Protein 4H6J (pdb70)

CATH classification: 3.30.450.20

Nearest PDB structures (foldseek):
  4h6j-assembly1_A  TM=1.010E+00  e=3.915E-24  Homo sapiens
  3f1p-assembly1_A  TM=9.882E-01  e=3.294E-19  Homo sapiens
  4zp4-assembly2_D  TM=9.600E-01  e=6.121E-19  Mus musculus
  7w80-assembly1_B  TM=9.722E-01  e=1.288E-18  Mus musculus
  6e3s-assembly1_B  TM=9.729E-01  e=4.446E-18  Mus musculus

Foldseek 3Di:
DLFKKKFKAFLQQQTCFIGCSVCVVFNDGRVVRHRHHQLVFWDPVLNVQVVVQSVCCVVVQKGKRPWTWGAGPDDGTFIKIKIKGFDADPPVRHTGIIMIMMGTPD/DDDDFQKWKFKFALQQATQGTDQSCCVAQNDGGVVRHRHGQLVFFDPVCSVVVNVQSVVQVVVQFDKDKDWTFGQGPVRHTFIKIKIKHWDDDPVDDPPIMMMIMITRDDD

Solvent-accessible surface area: 11057 Å² total; per-residue (Å²): 130,72,122,5,3,0,0,0,0,33,73,85,7,92,4,30,10,3,2,138,65,0,46,152,40,5,32,16,90,19,148,68,0,85,47,130,23,7,70,112,18,16,28,86,142,14,31,122,73,0,72,116,21,15,123,31,0,80,119,144,18,58,14,72,14,26,93,2,67,1,71,9,111,204,89,30,98,22,100,0,20,6,30,0,1,1,10,78,53,51,100,71,82,106,47,52,0,0,0,2,0,3,6,12,52,90,170,118,129,102,57,58,14,0,0,0,48,1,44,54,118,0,48,1,59,34,10,1,117,51,0,60,82,7,2,33,20,81,33,129,46,0,78,56,90,29,4,15,90,11,3,36,97,132,12,44,98,91,4,100,48,8,19,111,92,1,38,158,54,167,13,112,57,36,40,17,60,1,45,2,54,4,111,111,110,102,96,24,73,0,53,6,6,8,1,6,7,66,38,85,145,57,128,118,130,42,53,1,0,5,3,2,22,54,43,202,113

B-factor: mean 24.97, std 7.93, range [11.82, 53.66]

Organism: Homo sapiens (NCBI:txid9606)

Secondary structure (DSSP, 8-state):
-TTEEEEEE-TT-BEEEE-THHHHHH---HHHHTTSBGGGTB-TTTHHHHHHHHHHHHHHSEEE---EEEE-SSSSEEEEEEEEEEEE-TTT--EEEEEEEEEE--/---PPPEEEEEE-TT-BEEEE-TTHHHHHS--GGGTTTSBGGGGB-TTTHHHHHHHHHHHHHTTT--EEEEEEEE-TTS-EEEEEEEEEEE--TTS-PPPEEEEEEEE---

Structure (mmCIF, N/CA/C/O backbone):
data_4H6J
#
_entry.id   4H6J
#
_cell.length_a   68.841
_cell.length_b   44.940
_cell.length_c   78.087
_cell.angle_alpha   90.00
_cell.angle_beta   96.54
_cell.angle_gamma   90.00
#
_symmetry.space_group_name_H-M   'C 1 2 1'
#
loop_
_entity.id
_entity.type
_entity.pdbx_description
1 polymer 'HYPOXIA INDUCIBLE FACTOR 1-ALPHA'
2 polymer 'ARYL HYDROCARBON NUCLEAR TRANSLOCATOR'
3 water water
#
loop_
_atom_site.group_PDB
_atom_site.id
_atom_site.type_symbol
_atom_site.label_atom_id
_atom_site.label_alt_id
_atom_site.label_comp_id
_atom_site.label_asym_id
_atom_site.label_entity_id
_atom_site.label_seq_id
_atom_site.pdbx_PDB_ins_code
_atom_site.Cartn_x
_atom_site.Cartn_y
_atom_site.Cartn_z
_atom_site.occupancy
_atom_site.B_iso_or_equiv
_atom_site.auth_seq_id
_atom_site.auth_comp_id
_atom_site.auth_asym_id
_atom_site.auth_atom_id
_atom_site.pdbx_PDB_model_num
ATOM 1 N N . ASP A 1 3 ? 21.966 -3.260 -14.355 1.00 41.27 238 ASP A N 1
ATOM 2 C CA . ASP A 1 3 ? 20.848 -2.578 -13.644 1.00 40.56 238 ASP A CA 1
ATOM 3 C C . ASP A 1 3 ? 20.137 -1.573 -14.546 1.00 38.61 238 ASP A C 1
ATOM 4 O O . ASP A 1 3 ? 19.088 -1.864 -15.124 1.00 38.30 238 ASP A O 1
ATOM 9 N N . SER A 1 4 ? 20.724 -0.389 -14.662 1.00 36.52 239 SER A N 1
ATOM 10 C CA . SER A 1 4 ? 20.137 0.700 -15.426 1.00 35.01 239 SER A CA 1
ATOM 11 C C . SER A 1 4 ? 20.459 0.580 -16.913 1.00 32.89 239 SER A C 1
ATOM 12 O O . SER A 1 4 ? 19.892 1.297 -17.737 1.00 34.45 239 SER A O 1
ATOM 15 N N . LYS A 1 5 ? 21.371 -0.325 -17.252 1.00 29.56 240 LYS A N 1
ATOM 16 C CA . LYS A 1 5 ? 21.812 -0.476 -18.633 1.00 27.11 240 LYS A CA 1
ATOM 17 C C . LYS A 1 5 ? 21.292 -1.757 -19.275 1.00 24.95 240 LYS A C 1
ATOM 18 O O . LYS A 1 5 ? 21.728 -2.127 -20.363 1.00 23.48 240 LYS A O 1
ATOM 24 N N . THR A 1 6 ? 20.363 -2.431 -18.605 1.00 23.15 241 THR A N 1
ATOM 25 C CA . THR A 1 6 ? 19.950 -3.770 -19.019 1.00 22.19 241 THR A CA 1
ATOM 26 C C . THR A 1 6 ? 18.460 -3.851 -19.328 1.00 21.19 241 THR A C 1
ATOM 27 O O . THR A 1 6 ? 17.644 -3.200 -18.680 1.00 21.71 241 THR A O 1
ATOM 31 N N . PHE A 1 7 ? 18.105 -4.648 -20.332 1.00 19.65 242 PHE A N 1
ATOM 32 C CA . PHE A 1 7 ? 16.712 -5.019 -20.523 1.00 19.20 242 PHE A CA 1
ATOM 33 C C . PHE A 1 7 ? 16.614 -6.466 -20.981 1.00 17.65 242 PHE A C 1
ATOM 34 O O . PHE A 1 7 ? 17.459 -6.951 -21.737 1.00 17.31 242 PHE A O 1
ATOM 42 N N . LEU A 1 8 ? 15.584 -7.147 -20.491 1.00 17.34 243 LEU A N 1
ATOM 43 C CA . LEU A 1 8 ? 15.313 -8.529 -20.866 1.00 17.01 243 LEU A CA 1
ATOM 44 C C . LEU A 1 8 ? 14.415 -8.571 -22.092 1.00 17.52 243 LEU A C 1
ATOM 45 O O . LEU A 1 8 ? 13.531 -7.732 -22.262 1.00 18.92 243 LEU A O 1
ATOM 50 N N . SER A 1 9 ? 14.630 -9.557 -22.952 1.00 16.91 244 SER A N 1
ATOM 51 C CA . SER A 1 9 ? 13.675 -9.809 -24.022 1.00 15.66 244 SER A CA 1
ATOM 52 C C . SER A 1 9 ? 13.463 -11.299 -24.198 1.00 16.55 244 SER A C 1
ATOM 53 O O . SER A 1 9 ? 14.272 -12.110 -23.755 1.00 16.66 244 SER A O 1
ATOM 56 N N . GLU A 1 10 ? 12.350 -11.649 -24.825 1.00 15.62 245 GLU A N 1
ATOM 57 C CA . GLU A 1 10 ? 12.092 -13.031 -25.210 1.00 15.49 245 GLU A CA 1
ATOM 58 C C . GLU A 1 10 ? 11.824 -13.039 -26.698 1.00 14.84 245 GLU A C 1
ATOM 59 O O . GLU A 1 10 ? 11.231 -12.103 -27.226 1.00 16.32 245 GLU A O 1
ATOM 65 N N . HIS A 1 11 ? 12.268 -14.095 -27.372 1.00 15.51 246 HIS A N 1
ATOM 66 C CA . HIS A 1 11 ? 12.102 -14.195 -28.816 1.00 15.44 246 HIS A CA 1
ATOM 67 C C . HIS A 1 11 ? 11.603 -15.574 -29.207 1.00 16.91 246 HIS A C 1
ATOM 68 O O . HIS A 1 11 ? 11.911 -16.568 -28.545 1.00 18.06 246 HIS A O 1
ATOM 75 N N . SER A 1 12 ? 10.830 -15.633 -30.283 1.00 17.40 247 SER A N 1
ATOM 76 C CA . SER A 1 12 ? 10.548 -16.914 -30.912 1.00 19.13 247 SER A CA 1
ATOM 77 C C . SER A 1 12 ? 11.823 -17.385 -31.597 1.00 20.21 247 SER A C 1
ATOM 78 O O . SER A 1 12 ? 12.817 -16.661 -31.625 1.00 19.61 247 SER A O 1
ATOM 81 N N . LEU A 1 13 ? 11.816 -18.602 -32.131 1.00 20.35 248 LEU A N 1
ATOM 82 C CA . LEU A 1 13 ? 13.057 -19.213 -32.590 1.00 20.74 248 LEU A CA 1
ATOM 83 C C . LEU A 1 13 ? 13.640 -18.537 -33.830 1.00 20.36 248 LEU A C 1
ATOM 84 O O . LEU A 1 13 ? 14.801 -18.754 -34.171 1.00 21.67 248 LEU A O 1
ATOM 89 N N . ASP A 1 14 ? 12.832 -17.717 -34.495 1.00 20.79 249 ASP A N 1
ATOM 90 C CA . ASP A 1 14 ? 13.297 -16.894 -35.607 1.00 21.98 249 ASP A CA 1
ATOM 91 C C . ASP A 1 14 ? 13.788 -15.525 -35.126 1.00 21.68 249 ASP A C 1
ATOM 92 O O . ASP A 1 14 ? 14.112 -14.652 -35.928 1.00 22.61 249 ASP A O 1
ATOM 97 N N . MET A 1 15 ? 13.827 -15.353 -33.807 1.00 19.32 250 MET A N 1
ATOM 98 C CA . MET A 1 15 ? 14.310 -14.130 -33.161 1.00 19.92 250 MET A CA 1
ATOM 99 C C . MET A 1 15 ? 13.389 -12.911 -33.291 1.00 19.96 250 MET A C 1
ATOM 100 O O . MET A 1 15 ? 13.810 -11.778 -33.047 1.00 19.42 250 MET A O 1
ATOM 105 N N . LYS A 1 16 ? 12.129 -13.139 -33.650 1.00 19.04 251 LYS A N 1
ATOM 106 C CA . LYS A 1 16 ? 11.112 -12.101 -33.508 1.00 19.45 251 LYS A CA 1
ATOM 107 C C . LYS A 1 16 ? 10.799 -11.891 -32.027 1.00 19.44 251 LYS A C 1
ATOM 108 O O . LYS A 1 16 ? 10.744 -12.849 -31.262 1.00 19.70 251 LYS A O 1
ATOM 114 N N . PHE A 1 17 ? 10.597 -10.640 -31.625 1.00 18.58 252 PHE A N 1
ATOM 115 C CA . PHE A 1 17 ? 10.271 -10.335 -30.234 1.00 18.55 252 PHE A CA 1
ATOM 116 C C . PHE A 1 17 ? 8.939 -10.970 -29.857 1.00 18.96 252 PHE A C 1
ATOM 117 O O . PHE A 1 17 ? 7.943 -10.783 -30.556 1.00 20.20 252 PHE A O 1
ATOM 125 N N . SER A 1 18 ? 8.920 -11.706 -28.750 1.00 19.20 253 SER A N 1
ATOM 126 C CA . SER A 1 18 ? 7.665 -12.144 -28.148 1.00 19.83 253 SER A CA 1
ATOM 127 C C . SER A 1 18 ? 7.441 -11.465 -26.796 1.00 19.86 253 SER A C 1
ATOM 128 O O . SER A 1 18 ? 6.334 -11.486 -26.255 1.00 21.29 253 SER A O 1
ATOM 131 N N . TYR A 1 19 ? 8.498 -10.863 -26.258 1.00 18.87 254 TYR A N 1
ATOM 132 C CA . TYR A 1 19 ? 8.402 -10.033 -25.058 1.00 19.29 254 TYR A CA 1
ATOM 133 C C . TYR A 1 19 ? 9.563 -9.052 -25.001 1.00 18.12 254 TYR A C 1
ATOM 134 O O . TYR A 1 19 ? 10.685 -9.389 -25.383 1.00 18.87 254 TYR A O 1
ATOM 143 N N . CYS A 1 20 ? 9.302 -7.839 -24.524 1.00 19.89 255 CYS A N 1
ATOM 144 C CA . CYS A 1 20 ? 10.387 -6.925 -24.209 1.00 21.66 255 CYS A CA 1
ATOM 145 C C . CYS A 1 20 ? 10.157 -6.137 -22.928 1.00 22.43 255 CYS A C 1
ATOM 146 O O . CYS A 1 20 ? 9.083 -5.592 -22.691 1.00 23.70 255 CYS A O 1
ATOM 149 N N . ASP A 1 21 ? 11.209 -6.105 -22.121 1.00 22.63 256 ASP A N 1
ATOM 150 C CA . ASP A 1 21 ? 11.319 -5.348 -20.881 1.00 24.29 256 ASP A CA 1
ATOM 151 C C . ASP A 1 21 ? 11.060 -3.855 -21.113 1.00 24.92 256 ASP A C 1
ATOM 152 O O . ASP A 1 21 ? 11.568 -3.282 -22.071 1.00 23.80 256 ASP A O 1
ATOM 157 N N . GLU A 1 22 ? 10.290 -3.227 -20.227 1.00 25.90 257 GLU A N 1
ATOM 158 C CA . GLU A 1 22 ? 9.984 -1.803 -20.361 1.00 26.47 257 GLU A CA 1
ATOM 159 C C . GLU A 1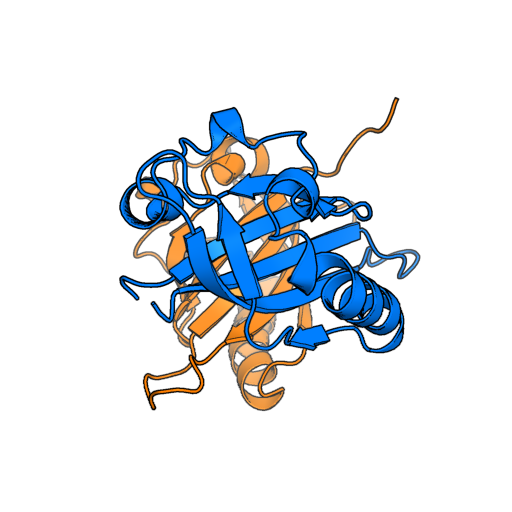 22 ? 11.219 -0.922 -20.187 1.00 24.39 257 GLU A C 1
ATOM 160 O O . GLU A 1 22 ? 11.201 0.253 -20.551 1.00 25.42 257 GLU A O 1
ATOM 166 N N . ARG A 1 23 ? 12.291 -1.487 -19.638 1.00 23.54 258 ARG A N 1
ATOM 167 C CA . ARG A 1 23 ? 13.526 -0.738 -19.464 1.00 24.22 258 ARG A CA 1
ATOM 168 C C . ARG A 1 23 ? 14.136 -0.339 -20.804 1.00 24.35 258 ARG A C 1
ATOM 169 O O . ARG A 1 23 ? 15.024 0.512 -20.856 1.00 24.77 258 ARG A O 1
ATOM 177 N N . ILE A 1 24 ? 13.663 -0.947 -21.888 1.00 25.29 259 ILE A N 1
ATOM 178 C CA . ILE A 1 24 ? 14.216 -0.651 -23.206 1.00 25.53 259 ILE A CA 1
ATOM 179 C C . ILE A 1 24 ? 13.838 0.755 -23.658 1.00 27.19 259 ILE A C 1
ATOM 180 O O . ILE A 1 24 ? 14.576 1.388 -24.412 1.00 27.66 259 ILE A O 1
ATOM 185 N N . THR A 1 25 ? 12.691 1.240 -23.192 1.00 27.73 260 THR A N 1
ATOM 186 C CA . THR A 1 25 ? 12.198 2.553 -23.593 1.00 29.73 260 THR A CA 1
ATOM 187 C C . THR A 1 25 ? 13.168 3.656 -23.185 1.00 31.05 260 THR A C 1
ATOM 188 O O . THR A 1 25 ? 13.428 4.579 -23.956 1.00 30.65 260 THR A O 1
ATOM 192 N N . GLU A 1 26 ? 13.709 3.555 -21.976 1.00 31.27 261 GLU A N 1
ATOM 193 C CA . GLU A 1 26 ? 14.641 4.562 -21.481 1.00 32.56 261 GLU A CA 1
ATOM 194 C C . GLU A 1 26 ? 16.001 4.448 -22.160 1.00 32.21 261 GLU A C 1
ATOM 195 O O . GLU A 1 26 ? 16.761 5.418 -22.214 1.00 31.19 261 GLU A O 1
ATOM 201 N N . LEU A 1 27 ? 16.308 3.264 -22.679 1.00 30.60 262 LEU A N 1
ATOM 202 C CA . LEU A 1 27 ? 17.618 3.017 -23.268 1.00 29.13 262 LEU A CA 1
ATOM 203 C C . LEU A 1 27 ? 17.649 3.232 -24.779 1.00 29.30 262 LEU A C 1
ATOM 204 O O . LEU A 1 27 ? 18.673 3.634 -25.329 1.00 29.17 262 LEU A O 1
ATOM 209 N N . MET A 1 28 ? 16.531 2.964 -25.447 1.00 28.83 263 MET A N 1
ATOM 210 C CA . MET A 1 28 ? 16.498 3.001 -26.906 1.00 29.30 263 MET A CA 1
ATOM 211 C C . MET A 1 28 ? 15.249 3.649 -27.483 1.00 28.19 263 MET A C 1
ATOM 212 O O . MET A 1 28 ? 15.109 3.741 -28.702 1.00 29.03 263 MET A O 1
ATOM 217 N N . GLY A 1 29 ? 14.337 4.076 -26.614 1.00 27.59 264 GLY A N 1
ATOM 218 C CA . GLY A 1 29 ? 13.197 4.852 -27.063 1.00 27.71 264 GLY A CA 1
ATOM 219 C C . GLY A 1 29 ? 11.953 4.061 -27.424 1.00 28.06 264 GLY A C 1
ATOM 220 O O . GLY A 1 29 ? 10.851 4.606 -27.417 1.00 30.20 264 GLY A O 1
ATOM 221 N N . TYR A 1 30 ? 12.113 2.779 -27.738 1.00 27.05 265 TYR A N 1
ATOM 222 C CA . TYR A 1 30 ? 10.976 1.967 -28.162 1.00 27.07 265 TYR A CA 1
ATOM 223 C C . TYR A 1 30 ? 10.057 1.617 -27.006 1.00 27.73 265 TYR A C 1
ATOM 224 O O . TYR A 1 30 ? 10.517 1.367 -25.892 1.00 27.48 265 TYR A O 1
ATOM 233 N N . GLU A 1 31 ? 8.759 1.594 -27.292 1.00 29.43 266 GLU A N 1
ATOM 234 C CA . GLU A 1 31 ? 7.785 0.923 -26.443 1.00 30.67 266 GLU A CA 1
ATOM 235 C C . GLU A 1 31 ? 7.770 -0.557 -26.815 1.00 30.07 266 GLU A C 1
ATOM 236 O O . GLU A 1 31 ? 7.807 -0.912 -27.993 1.00 28.94 266 GLU A O 1
ATOM 242 N N . PRO A 1 32 ? 7.706 -1.442 -25.813 1.00 29.14 267 PRO A N 1
ATOM 243 C CA . PRO A 1 32 ? 7.715 -2.885 -26.077 1.00 29.32 267 PRO A CA 1
ATOM 244 C C . PRO A 1 32 ? 6.675 -3.323 -27.108 1.00 29.38 267 PRO A C 1
ATOM 245 O O . PRO A 1 32 ? 6.936 -4.204 -27.927 1.00 27.61 267 PRO A O 1
ATOM 249 N N . GLU A 1 33 ? 5.502 -2.700 -27.078 1.00 30.99 268 GLU A N 1
ATOM 250 C CA . GLU A 1 33 ? 4.445 -3.048 -28.019 1.00 33.34 268 GLU A CA 1
ATOM 251 C C . GLU A 1 33 ? 4.853 -2.803 -29.471 1.00 33.05 268 GLU A C 1
ATOM 252 O O . GLU A 1 33 ? 4.355 -3.469 -30.377 1.00 33.64 268 GLU A O 1
ATOM 258 N N . GLU A 1 34 ? 5.756 -1.850 -29.685 1.00 33.03 269 GLU A N 1
ATOM 259 C CA . GLU A 1 34 ? 6.249 -1.543 -31.027 1.00 33.17 269 GLU A CA 1
ATOM 260 C C . GLU A 1 34 ? 7.034 -2.714 -31.603 1.00 31.64 269 GLU A C 1
ATOM 261 O O . GLU A 1 34 ? 6.988 -2.974 -32.806 1.00 32.22 269 GLU A O 1
ATOM 267 N N . LEU A 1 35 ? 7.766 -3.407 -30.736 1.00 29.37 270 LEU A N 1
ATOM 268 C CA . LEU A 1 35 ? 8.727 -4.415 -31.170 1.00 27.35 270 LEU A CA 1
ATOM 269 C C . LEU A 1 35 ? 8.097 -5.799 -31.309 1.00 25.53 270 LEU A C 1
ATOM 270 O O . LEU A 1 35 ? 8.596 -6.644 -32.054 1.00 24.03 270 LEU A O 1
ATOM 275 N N . LEU A 1 36 ? 7.001 -6.032 -30.594 1.00 26.12 271 LEU A N 1
ATOM 276 C CA . LEU A 1 36 ? 6.354 -7.338 -30.620 1.00 26.37 271 LEU A CA 1
ATOM 277 C C . LEU A 1 36 ? 6.082 -7.812 -32.042 1.00 26.87 271 LEU A C 1
ATOM 278 O O . LEU A 1 36 ? 5.501 -7.087 -32.855 1.00 28.26 271 LEU A O 1
ATOM 283 N N . GLY A 1 37 ? 6.511 -9.036 -32.334 1.00 25.48 272 GLY A N 1
ATOM 284 C CA . GLY A 1 37 ? 6.244 -9.628 -33.632 1.00 25.10 272 GLY A CA 1
ATOM 285 C C . GLY A 1 37 ? 7.264 -9.284 -34.700 1.00 25.09 272 GLY A C 1
ATOM 286 O O . GLY A 1 37 ? 7.210 -9.821 -35.804 1.00 27.07 272 GLY A O 1
ATOM 287 N N . ARG A 1 38 ? 8.200 -8.398 -34.380 1.00 23.95 273 ARG A N 1
ATOM 288 C CA . ARG A 1 38 ? 9.200 -7.978 -35.350 1.00 23.22 273 ARG A CA 1
ATOM 289 C C . ARG A 1 38 ? 10.544 -8.655 -35.120 1.00 21.91 273 ARG A C 1
ATOM 290 O O . ARG A 1 38 ? 10.941 -8.896 -33.982 1.00 22.01 273 ARG A O 1
ATOM 298 N N . SER A 1 39 ? 11.244 -8.959 -36.205 1.00 21.64 274 SER A N 1
ATOM 299 C CA . SER A 1 39 ? 12.551 -9.588 -36.094 1.00 20.47 274 SER A CA 1
ATOM 300 C C . SER A 1 39 ? 13.556 -8.575 -35.566 1.00 20.77 274 SER A C 1
ATOM 301 O O . SER A 1 39 ? 13.600 -7.437 -36.028 1.00 20.31 274 SER A O 1
ATOM 304 N N . ILE A 1 40 ? 14.363 -8.984 -34.596 1.00 20.60 275 ILE A N 1
ATOM 305 C CA . ILE A 1 40 ? 15.373 -8.087 -34.061 1.00 20.51 275 ILE A CA 1
ATOM 306 C C . ILE A 1 40 ? 16.407 -7.758 -35.139 1.00 20.05 275 ILE A C 1
ATOM 307 O O . ILE A 1 40 ? 17.106 -6.754 -35.046 1.00 19.27 275 ILE A O 1
ATOM 312 N N . TYR A 1 41 ? 16.486 -8.591 -36.175 1.00 18.09 276 TYR A N 1
ATOM 313 C CA . TYR A 1 41 ? 17.429 -8.345 -37.260 1.00 17.87 276 TYR A CA 1
ATOM 314 C C . TYR A 1 41 ? 17.116 -7.056 -38.010 1.00 19.03 276 TYR A C 1
ATOM 315 O O . TYR A 1 41 ? 17.975 -6.513 -38.704 1.00 20.78 276 TYR A O 1
ATOM 324 N N . GLU A 1 42 ? 15.891 -6.565 -37.862 1.00 19.97 277 GLU A N 1
ATOM 325 C CA . GLU A 1 42 ? 15.501 -5.303 -38.483 1.00 21.72 277 GLU A CA 1
ATOM 326 C C . GLU A 1 42 ? 16.180 -4.124 -37.797 1.00 22.05 277 GLU A C 1
ATOM 327 O O . GLU A 1 42 ? 16.169 -3.007 -38.315 1.00 24.59 277 GLU A O 1
ATOM 333 N N . TYR A 1 43 ? 16.770 -4.375 -36.632 1.00 20.92 278 TYR A N 1
ATOM 334 C CA . TYR A 1 43 ? 17.345 -3.303 -35.823 1.00 21.42 278 TYR A CA 1
ATOM 335 C C . TYR A 1 43 ? 18.872 -3.347 -35.732 1.00 20.64 278 TYR A C 1
ATOM 336 O O . TYR A 1 43 ? 19.509 -2.341 -35.396 1.00 21.00 278 TYR A O 1
ATOM 345 N N . TYR A 1 44 ? 19.463 -4.501 -36.030 1.00 18.83 279 TYR A N 1
ATOM 346 C CA . TYR A 1 44 ? 20.918 -4.634 -36.042 1.00 18.96 279 TYR A CA 1
ATOM 347 C C . TYR A 1 44 ? 21.544 -3.764 -37.124 1.00 19.23 279 TYR A C 1
ATOM 348 O O . TYR A 1 44 ? 20.998 -3.640 -38.220 1.00 22.26 279 TYR A O 1
ATOM 357 N N . HIS A 1 45 ? 22.701 -3.185 -36.822 1.00 19.68 280 HIS A N 1
ATOM 358 C CA . HIS A 1 45 ? 23.479 -2.472 -37.830 1.00 21.79 280 HIS A CA 1
ATOM 359 C C . HIS A 1 45 ? 23.908 -3.463 -38.912 1.00 23.47 280 HIS A C 1
ATOM 360 O O . HIS A 1 45 ? 24.260 -4.603 -38.614 1.00 23.99 280 HIS A O 1
ATOM 367 N N . ALA A 1 46 ? 23.876 -3.025 -40.165 1.00 25.60 281 ALA A N 1
ATOM 368 C CA . ALA A 1 46 ? 24.182 -3.898 -41.294 1.00 27.43 281 ALA A CA 1
ATOM 369 C C . ALA A 1 46 ? 25.535 -4.593 -41.162 1.00 27.42 281 ALA A C 1
ATOM 370 O O . ALA A 1 46 ? 25.708 -5.721 -41.625 1.00 28.84 281 ALA A O 1
ATOM 372 N N . LEU A 1 47 ? 26.495 -3.921 -40.538 1.00 27.13 282 LEU A N 1
ATOM 373 C CA . LEU A 1 47 ? 27.843 -4.463 -40.413 1.00 27.55 282 LEU A CA 1
ATOM 374 C C . LEU A 1 47 ? 27.952 -5.514 -39.315 1.00 25.71 282 LEU A C 1
ATOM 375 O O . LEU A 1 47 ? 28.967 -6.199 -39.198 1.00 26.98 282 LEU A O 1
ATOM 380 N N . ASP A 1 48 ? 26.907 -5.640 -38.505 1.00 24.06 283 ASP A N 1
ATOM 381 C CA . ASP A 1 48 ? 26.917 -6.614 -37.420 1.00 22.50 283 ASP A CA 1
ATOM 382 C C . ASP A 1 48 ? 26.077 -7.848 -37.715 1.00 21.94 283 ASP A C 1
ATOM 383 O O . ASP A 1 48 ? 26.176 -8.853 -37.010 1.00 21.25 283 ASP A O 1
ATOM 388 N N . SER A 1 49 ? 25.258 -7.768 -38.756 1.00 22.16 284 SER A N 1
ATOM 389 C CA . SER A 1 49 ? 24.282 -8.814 -39.049 1.00 22.71 284 SER A CA 1
ATOM 390 C C . SER A 1 49 ? 24.927 -10.186 -39.220 1.00 22.45 284 SER A C 1
ATOM 391 O O . SER A 1 49 ? 24.409 -11.193 -38.730 1.00 21.22 284 SER A O 1
ATOM 394 N N . ASP A 1 50 ? 26.056 -10.232 -39.916 1.00 24.25 285 ASP A N 1
ATOM 395 C CA . ASP A 1 50 ? 26.658 -11.513 -40.251 1.00 24.35 285 ASP A CA 1
ATOM 396 C C . ASP A 1 50 ? 27.192 -12.256 -39.035 1.00 22.58 285 ASP A C 1
ATOM 397 O O . ASP A 1 50 ? 26.951 -13.452 -38.886 1.00 23.72 285 ASP A O 1
ATOM 402 N N . HIS A 1 51 ? 27.911 -11.566 -38.156 1.00 21.31 286 HIS A N 1
ATOM 403 C CA . HIS A 1 51 ? 28.462 -12.272 -37.010 1.00 21.26 286 HIS A CA 1
ATOM 404 C C . HIS A 1 51 ? 27.376 -12.614 -35.992 1.00 19.80 286 HIS A C 1
ATOM 405 O O . HIS A 1 51 ? 27.491 -13.604 -35.273 1.00 20.15 286 HIS A O 1
ATOM 412 N N . LEU A 1 52 ? 26.303 -11.829 -35.962 1.00 19.20 287 LEU A N 1
ATOM 413 C CA . LEU A 1 52 ? 25.174 -12.159 -35.095 1.00 17.82 287 LEU A CA 1
ATOM 414 C C . LEU A 1 52 ? 24.433 -13.378 -35.634 1.00 17.14 287 LEU A C 1
ATOM 415 O O . LEU A 1 52 ? 23.964 -14.219 -34.872 1.00 17.25 287 LEU A O 1
ATOM 420 N N . THR A 1 53 ? 24.340 -13.485 -36.954 1.00 16.81 288 THR A N 1
ATOM 421 C CA . THR A 1 53 ? 23.725 -14.663 -37.549 1.00 17.84 288 THR A CA 1
ATOM 422 C C . THR A 1 53 ? 24.529 -15.906 -37.198 1.00 17.98 288 THR A C 1
ATOM 423 O O . THR A 1 53 ? 23.966 -16.956 -36.884 1.00 19.30 288 THR A O 1
ATOM 427 N N . LYS A 1 54 ? 25.849 -15.783 -37.235 1.00 19.41 289 LYS A N 1
ATOM 428 C CA . LYS A 1 54 ? 26.705 -16.905 -36.886 1.00 21.50 289 LYS A CA 1
ATOM 429 C C . LYS A 1 54 ? 26.521 -17.275 -35.41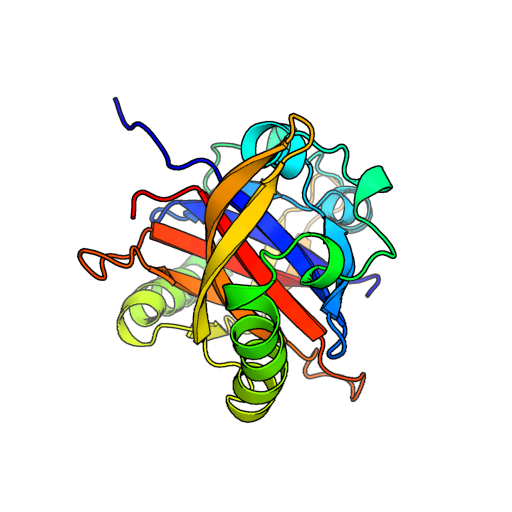6 1.00 20.72 289 LYS A C 1
ATOM 430 O O . LYS A 1 54 ? 26.442 -18.453 -35.068 1.00 20.46 289 LYS A O 1
ATOM 436 N N . THR A 1 55 ? 26.443 -16.269 -34.555 1.00 18.80 290 THR A N 1
ATOM 437 C CA . THR A 1 55 ? 26.261 -16.516 -33.129 1.00 19.15 290 THR A CA 1
ATOM 438 C C . THR A 1 55 ? 24.956 -17.253 -32.854 1.00 19.62 290 THR A C 1
ATOM 439 O O . THR A 1 55 ? 24.923 -18.191 -32.056 1.00 20.31 290 THR A O 1
ATOM 443 N N . HIS A 1 56 ? 23.883 -16.836 -33.516 1.00 18.15 291 HIS A N 1
ATOM 444 C CA . HIS A 1 56 ? 22.586 -17.461 -33.299 1.00 17.71 291 HIS A CA 1
ATOM 445 C C . HIS A 1 56 ? 22.538 -18.858 -33.894 1.00 19.93 291 HIS A C 1
ATOM 446 O O . HIS A 1 56 ? 21.776 -19.709 -33.435 1.00 20.40 291 HIS A O 1
ATOM 453 N N . HIS A 1 57 ? 23.357 -19.099 -34.909 1.00 19.08 292 HIS A N 1
ATOM 454 C CA . HIS A 1 57 ? 23.460 -20.442 -35.458 1.00 21.61 292 HIS A CA 1
ATOM 455 C C . HIS A 1 57 ? 24.034 -21.375 -34.394 1.00 23.45 292 HIS A C 1
ATOM 456 O O . HIS A 1 57 ? 23.494 -22.455 -34.139 1.00 26.85 292 HIS A O 1
ATOM 463 N N . ASP A 1 58 ? 25.116 -20.940 -33.760 1.00 26.11 293 ASP A N 1
ATOM 464 C CA . ASP A 1 58 ? 25.786 -21.737 -32.736 1.00 28.44 293 ASP A CA 1
ATOM 465 C C . ASP A 1 58 ? 24.929 -21.862 -31.476 1.00 28.04 293 ASP A C 1
ATOM 466 O O . ASP A 1 58 ? 25.078 -22.808 -30.703 1.00 28.18 293 ASP A O 1
ATOM 471 N N . MET A 1 59 ? 24.035 -20.898 -31.282 1.00 28.21 294 MET A N 1
ATOM 472 C CA . MET A 1 59 ? 23.169 -20.843 -30.104 1.00 26.86 294 MET A CA 1
ATOM 473 C C . MET A 1 59 ? 22.405 -22.145 -29.860 1.00 27.78 294 MET A C 1
ATOM 474 O O . MET A 1 59 ? 22.288 -22.608 -28.724 1.00 25.03 294 MET A O 1
ATOM 479 N N . PHE A 1 60 ? 21.886 -22.740 -30.927 1.00 29.11 295 PHE A N 1
ATOM 480 C CA . PHE A 1 60 ? 21.089 -23.949 -30.792 1.00 31.00 295 PHE A CA 1
ATOM 481 C C . PHE A 1 60 ? 21.963 -25.170 -30.533 1.00 32.46 295 PHE A C 1
ATOM 482 O O . PHE A 1 60 ? 21.509 -26.161 -29.967 1.00 33.34 295 PHE A O 1
ATOM 490 N N . THR A 1 61 ? 23.223 -25.087 -30.941 1.00 33.77 296 THR A N 1
ATOM 491 C CA . THR A 1 61 ? 24.170 -26.166 -30.704 1.00 35.02 296 THR A CA 1
ATOM 492 C C . THR A 1 6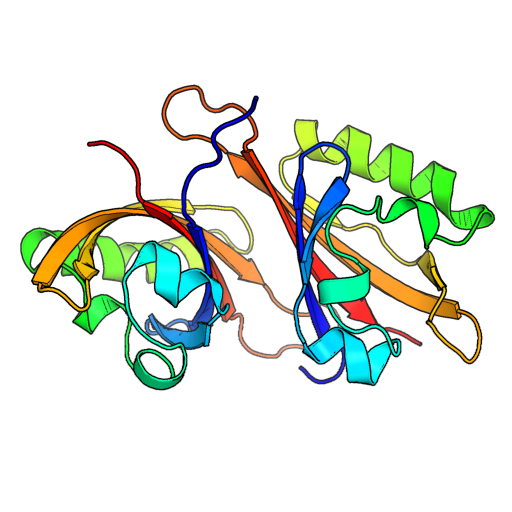1 ? 24.759 -26.077 -29.298 1.00 34.33 296 THR A C 1
ATOM 493 O O . THR A 1 61 ? 25.065 -27.098 -28.681 1.00 35.59 296 THR A O 1
ATOM 497 N N . LYS A 1 62 ? 24.912 -24.856 -28.794 1.00 31.91 297 LYS A N 1
ATOM 498 C CA . LYS A 1 62 ? 25.581 -24.634 -27.516 1.00 29.60 297 LYS A CA 1
ATOM 499 C C . LYS A 1 62 ? 24.606 -24.445 -26.356 1.00 28.65 297 LYS A C 1
ATOM 500 O O . LYS A 1 62 ? 24.956 -24.677 -25.198 1.00 30.18 297 LYS A O 1
ATOM 506 N N . GLY A 1 63 ? 23.389 -24.015 -26.669 1.00 26.70 298 GLY A N 1
ATOM 507 C CA . GLY A 1 63 ? 22.392 -23.804 -25.635 1.00 24.22 298 GLY A CA 1
ATOM 508 C C . GLY A 1 63 ? 22.394 -22.391 -25.080 1.00 23.15 298 GLY A C 1
ATOM 509 O O . GLY A 1 63 ? 21.345 -21.847 -24.732 1.00 21.36 298 GLY A O 1
ATOM 510 N N . GLN A 1 64 ? 23.577 -21.794 -24.995 1.00 22.15 299 GLN A N 1
ATOM 511 C CA . GLN A 1 64 ? 23.715 -20.437 -24.479 1.00 22.25 299 GLN A CA 1
ATOM 512 C C . GLN A 1 64 ? 24.930 -19.783 -25.116 1.00 22.20 299 GLN A C 1
ATOM 513 O O . GLN A 1 64 ? 25.995 -20.394 -25.213 1.00 24.81 299 GLN A O 1
ATOM 519 N N . VAL A 1 65 ? 24.769 -18.540 -25.550 1.00 20.97 300 VAL A N 1
ATOM 520 C CA . VAL A 1 65 ? 25.850 -17.838 -26.226 1.00 20.58 300 VAL A CA 1
ATOM 521 C C . VAL A 1 65 ? 25.879 -16.370 -25.834 1.00 20.57 300 VAL A C 1
ATOM 522 O O . VAL A 1 65 ? 24.868 -15.807 -25.421 1.00 18.52 300 VAL A O 1
ATOM 526 N N . THR A 1 66 ? 27.047 -15.748 -25.957 1.00 19.63 301 THR A N 1
ATOM 527 C CA . THR A 1 66 ? 27.133 -14.298 -25.823 1.00 20.28 301 THR A CA 1
ATOM 528 C C . THR A 1 66 ? 27.556 -13.707 -27.163 1.00 20.47 301 THR A C 1
ATOM 529 O O . THR A 1 66 ? 28.431 -14.250 -27.835 1.00 21.56 301 THR A O 1
ATOM 533 N N . THR A 1 67 ? 26.924 -12.602 -27.550 1.00 19.00 302 THR A N 1
ATOM 534 C CA . THR A 1 67 ? 27.132 -12.022 -28.875 1.00 19.90 302 THR A CA 1
ATOM 535 C C . THR A 1 67 ? 28.433 -11.240 -29.002 1.00 24.11 302 THR A C 1
ATOM 536 O O . THR A 1 67 ? 28.998 -11.131 -30.090 1.00 24.80 302 THR A O 1
ATOM 540 N N . GLY A 1 68 ? 28.902 -10.672 -27.900 1.00 24.63 303 GLY A N 1
ATOM 541 C CA . GLY A 1 68 ? 29.889 -9.617 -28.032 1.00 28.30 303 GLY A CA 1
ATOM 542 C C . GLY A 1 68 ? 29.202 -8.382 -28.585 1.00 28.84 303 GLY A C 1
ATOM 543 O O . GLY A 1 68 ? 27.974 -8.337 -28.677 1.00 29.67 303 GLY A O 1
ATOM 544 N N . GLN A 1 69 ? 29.976 -7.375 -28.971 1.00 27.50 304 GLN A N 1
ATOM 545 C CA . GLN A 1 69 ? 29.394 -6.061 -29.195 1.00 25.86 304 GLN A CA 1
ATOM 546 C C . GLN A 1 69 ? 28.816 -5.863 -30.588 1.00 23.44 304 GLN A C 1
ATOM 547 O O . GLN A 1 69 ? 29.420 -6.241 -31.588 1.00 25.22 304 GLN A O 1
ATOM 553 N N . TYR A 1 70 ? 27.629 -5.273 -30.634 1.00 20.93 305 TYR A N 1
ATOM 554 C CA . TYR A 1 70 ? 27.001 -4.912 -31.895 1.00 18.83 305 TYR A CA 1
ATOM 555 C C . TYR A 1 70 ? 26.257 -3.597 -31.742 1.00 18.38 305 TYR A C 1
ATOM 556 O O . TYR A 1 70 ? 25.936 -3.176 -30.628 1.00 19.59 305 TYR A O 1
ATOM 565 N N . ARG A 1 71 ? 25.989 -2.930 -32.857 1.00 19.19 306 ARG A N 1
ATOM 566 C CA . ARG A 1 71 ? 25.182 -1.726 -32.802 1.00 19.68 306 ARG A CA 1
ATOM 567 C C . ARG A 1 71 ? 23.721 -2.026 -33.104 1.00 19.81 306 ARG A C 1
ATOM 568 O O . ARG A 1 71 ? 23.403 -2.822 -33.986 1.00 20.44 306 ARG A O 1
ATOM 576 N N . MET A 1 72 ? 22.836 -1.400 -32.342 1.00 18.85 307 MET A N 1
ATOM 577 C CA . MET A 1 72 ? 21.408 -1.568 -32.534 1.00 20.49 307 MET A CA 1
ATOM 578 C C . MET A 1 72 ? 20.790 -0.195 -32.744 1.00 21.19 307 MET A C 1
ATOM 579 O O . MET A 1 72 ? 21.121 0.751 -32.031 1.00 21.08 307 MET A O 1
ATOM 584 N N . LEU A 1 73 ? 19.896 -0.089 -33.721 1.00 21.48 308 LEU A N 1
ATOM 585 C CA . LEU A 1 73 ? 19.258 1.182 -34.041 1.00 23.37 308 LEU A CA 1
ATOM 586 C C . LEU A 1 73 ? 18.219 1.557 -32.991 1.00 23.98 308 LEU A C 1
ATOM 587 O O . LEU A 1 73 ? 17.268 0.815 -32.754 1.00 23.81 308 LEU A O 1
ATOM 592 N N . ALA A 1 74 ? 18.405 2.716 -32.367 1.00 24.04 309 ALA A N 1
ATOM 593 C CA . ALA A 1 74 ? 17.435 3.235 -31.412 1.00 25.00 309 ALA A CA 1
ATOM 594 C C . ALA A 1 74 ? 16.329 3.974 -32.155 1.00 26.34 309 ALA A C 1
ATOM 595 O O . ALA A 1 74 ? 16.467 4.281 -33.340 1.00 26.29 309 ALA A O 1
ATOM 597 N N . LYS A 1 75 ? 15.232 4.259 -31.461 1.00 26.87 310 LYS A N 1
ATOM 598 C CA . LYS A 1 75 ? 14.108 4.938 -32.092 1.00 29.43 310 LYS A CA 1
ATOM 599 C C . LYS A 1 75 ? 14.531 6.314 -32.587 1.00 30.05 310 LYS A C 1
ATOM 600 O O . LYS A 1 75 ? 14.119 6.751 -33.660 1.00 31.23 310 LYS A O 1
ATOM 606 N N . ARG A 1 76 ? 15.354 6.989 -31.792 1.00 30.60 311 ARG A N 1
ATOM 607 C CA . ARG A 1 76 ? 15.931 8.270 -32.173 1.00 31.02 311 ARG A CA 1
ATOM 608 C C . ARG A 1 76 ? 17.384 8.319 -31.722 1.00 30.97 311 ARG A C 1
ATOM 609 O O . ARG A 1 76 ? 17.778 7.612 -30.792 1.00 31.51 311 ARG A O 1
ATOM 617 N N . GLY A 1 77 ? 18.181 9.148 -32.388 1.00 31.14 312 GLY A N 1
ATOM 618 C CA . GLY A 1 77 ? 19.529 9.412 -31.922 1.00 30.24 312 GLY A CA 1
ATOM 619 C C . GLY A 1 77 ? 20.606 8.509 -32.490 1.00 29.77 312 GLY A C 1
ATOM 620 O O . GLY A 1 77 ? 21.786 8.683 -32.179 1.00 31.28 312 GLY A O 1
ATOM 621 N N . GLY A 1 78 ? 20.216 7.544 -33.319 1.00 27.38 313 GLY A N 1
ATOM 622 C CA . GLY A 1 78 ? 21.199 6.685 -33.953 1.00 25.59 313 GLY A CA 1
ATOM 623 C C . GLY A 1 78 ? 21.333 5.327 -33.289 1.00 24.51 313 GLY A C 1
ATOM 624 O O . GLY A 1 78 ? 20.359 4.788 -32.768 1.00 25.50 313 GLY A O 1
ATOM 625 N N . TYR A 1 79 ? 22.542 4.779 -33.305 1.00 24.21 314 TYR A N 1
ATOM 626 C CA . TYR A 1 79 ? 22.786 3.439 -32.776 1.00 23.93 314 TYR A CA 1
ATOM 627 C C . TYR A 1 79 ? 23.295 3.436 -31.344 1.00 24.72 314 TYR A C 1
ATOM 628 O O . TYR A 1 79 ? 23.924 4.390 -30.886 1.00 24.69 314 TYR A O 1
ATOM 637 N N . VAL A 1 80 ? 23.009 2.342 -30.646 1.00 23.72 315 VAL A N 1
ATOM 638 C CA . VAL A 1 80 ? 23.589 2.075 -29.338 1.00 23.40 315 VAL A CA 1
ATOM 639 C C . VAL A 1 80 ? 24.405 0.795 -29.425 1.00 23.05 315 VAL A C 1
ATOM 640 O O . VAL A 1 80 ? 24.068 -0.111 -30.185 1.00 23.28 315 VAL A O 1
ATOM 644 N N . TRP A 1 81 ? 25.484 0.721 -28.655 1.00 21.50 316 TRP A N 1
ATOM 645 C CA . TRP A 1 81 ? 26.273 -0.499 -28.583 1.00 21.22 316 TRP A CA 1
ATOM 646 C C . TRP A 1 81 ? 25.709 -1.441 -27.528 1.00 21.72 316 TRP A C 1
ATOM 647 O O . TRP A 1 81 ? 25.464 -1.043 -26.393 1.00 21.18 316 TRP A O 1
ATOM 658 N N . VAL A 1 82 ? 25.512 -2.695 -27.923 1.00 19.90 317 VAL A N 1
ATOM 659 C CA . VAL A 1 82 ? 24.862 -3.688 -27.077 1.00 19.58 317 VAL A CA 1
ATOM 660 C C . VAL A 1 82 ? 25.691 -4.969 -27.026 1.00 17.95 317 VAL A C 1
ATOM 661 O O . VAL A 1 82 ? 26.418 -5.297 -27.961 1.00 19.30 317 VAL A O 1
ATOM 665 N N . GLU A 1 83 ? 25.587 -5.687 -25.913 1.00 17.67 318 GLU A N 1
ATOM 666 C CA . GLU A 1 83 ? 26.037 -7.068 -25.863 1.00 18.44 318 GLU A CA 1
ATOM 667 C C . GLU A 1 83 ? 24.898 -7.875 -25.256 1.00 16.52 318 GLU A C 1
ATOM 668 O O . GLU A 1 83 ? 24.239 -7.421 -24.329 1.00 16.23 318 GLU A O 1
ATOM 674 N N . THR A 1 84 ? 24.661 -9.062 -25.800 1.00 16.45 319 THR A N 1
ATOM 675 C CA . THR A 1 84 ? 23.529 -9.870 -25.375 1.00 17.20 319 THR A CA 1
ATOM 676 C C . THR A 1 84 ? 23.978 -11.271 -25.017 1.00 16.18 319 THR A C 1
ATOM 677 O O . THR A 1 84 ? 24.789 -11.867 -25.719 1.00 17.55 319 THR A O 1
ATOM 681 N N . GLN A 1 85 ? 23.45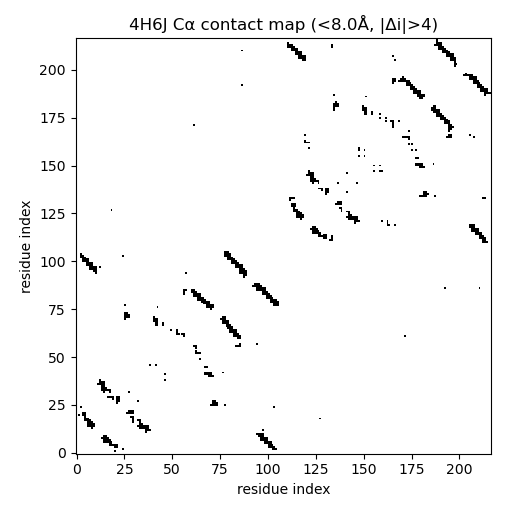1 -11.789 -23.912 1.00 15.75 320 GLN A N 1
ATOM 682 C CA . GLN A 1 85 ? 23.581 -13.208 -23.622 1.00 16.82 320 GLN A CA 1
ATOM 683 C C . GLN A 1 85 ? 22.247 -13.860 -23.940 1.00 15.22 320 GLN A C 1
ATOM 684 O O . GLN A 1 85 ? 21.220 -13.465 -23.403 1.00 16.87 320 GLN A O 1
ATOM 690 N N . ALA A 1 86 ? 22.275 -14.853 -24.824 1.00 16.41 321 ALA A N 1
ATOM 691 C CA . ALA A 1 86 ? 21.057 -15.507 -25.283 1.00 16.97 321 ALA A CA 1
ATOM 692 C C . ALA A 1 86 ? 21.019 -16.937 -24.770 1.00 16.82 321 ALA A C 1
ATOM 693 O O . ALA A 1 86 ? 22.008 -17.663 -24.843 1.00 18.03 321 ALA A O 1
ATOM 695 N N . THR A 1 87 ? 19.865 -17.336 -24.250 1.00 15.98 322 THR A N 1
ATOM 696 C CA . THR A 1 87 ? 19.702 -18.668 -23.690 1.00 16.70 322 THR A CA 1
ATOM 697 C C . THR A 1 87 ? 18.487 -19.345 -24.299 1.00 16.57 322 THR A C 1
ATOM 698 O O . THR A 1 87 ? 17.401 -18.767 -24.342 1.00 16.46 322 THR A O 1
ATOM 702 N N . VAL A 1 88 ? 18.672 -20.573 -24.769 1.00 16.26 323 VAL A N 1
ATOM 703 C CA . VAL A 1 88 ? 17.569 -21.312 -25.371 1.00 17.18 323 VAL A CA 1
ATOM 704 C C . VAL A 1 88 ? 16.764 -21.979 -24.267 1.00 15.89 323 VAL A C 1
ATOM 705 O O . VAL A 1 88 ? 17.326 -22.609 -23.378 1.00 18.05 323 VAL A O 1
ATOM 709 N N . ILE A 1 89 ? 15.446 -21.830 -24.319 1.00 15.51 324 ILE A N 1
ATOM 710 C CA . ILE A 1 89 ? 14.588 -22.492 -23.349 1.00 18.94 324 ILE A CA 1
ATOM 711 C C . ILE A 1 89 ? 13.906 -23.645 -24.077 1.00 18.57 324 ILE A C 1
ATOM 712 O O . ILE A 1 89 ? 13.362 -23.460 -25.163 1.00 20.55 324 ILE A O 1
ATOM 717 N N . TYR A 1 90 ? 13.940 -24.830 -23.476 1.00 22.67 325 TYR A N 1
ATOM 718 C CA . TYR A 1 90 ? 13.486 -26.041 -24.152 1.00 24.74 325 TYR A CA 1
ATOM 719 C C . TYR A 1 90 ? 12.169 -26.571 -23.606 1.00 28.49 325 TYR A C 1
ATOM 720 O O . TYR A 1 90 ? 11.877 -26.431 -22.419 1.00 29.43 325 TYR A O 1
ATOM 729 N N . ASN A 1 91 ? 11.379 -27.181 -24.484 1.00 30.51 326 ASN A N 1
ATOM 730 C CA . ASN A 1 91 ? 10.199 -27.929 -24.068 1.00 34.15 326 ASN A CA 1
ATOM 731 C C . ASN A 1 91 ? 10.676 -29.199 -23.370 1.00 36.35 326 ASN A C 1
ATOM 732 O O . ASN A 1 91 ? 11.587 -29.870 -23.851 1.00 36.10 326 ASN A O 1
ATOM 737 N N . THR A 1 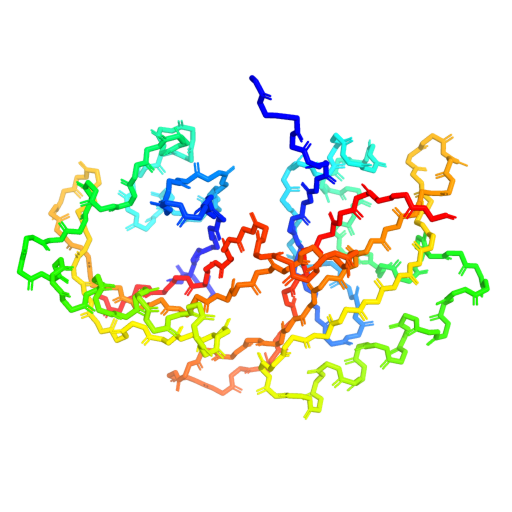92 ? 10.064 -29.523 -22.236 1.00 38.98 327 THR A N 1
ATOM 738 C CA . THR A 1 92 ? 10.501 -30.657 -21.427 1.00 40.82 327 THR A CA 1
ATOM 739 C C . THR A 1 92 ? 10.249 -31.992 -22.120 1.00 41.62 327 THR A C 1
ATOM 740 O O . THR A 1 92 ? 11.114 -32.869 -22.128 1.00 42.02 327 THR A O 1
ATOM 742 N N . LYS A 1 93 ? 9.063 -32.140 -22.699 1.00 42.47 328 LYS A N 1
ATOM 743 C CA . LYS A 1 93 ? 8.633 -33.422 -23.242 1.00 42.85 328 LYS A CA 1
ATOM 744 C C . LYS A 1 93 ? 9.538 -33.900 -24.371 1.00 43.27 328 LYS A C 1
ATOM 745 O O . LYS A 1 93 ? 10.057 -35.016 -24.334 1.00 43.16 328 LYS A O 1
ATOM 747 N N . ASN A 1 94 ? 9.725 -33.047 -25.372 1.00 43.00 329 ASN A N 1
ATOM 748 C CA . ASN A 1 94 ? 10.458 -33.424 -26.574 1.00 42.68 329 ASN A CA 1
ATOM 749 C C . ASN A 1 94 ? 11.858 -32.817 -26.611 1.00 41.58 329 ASN A C 1
ATOM 750 O O . ASN A 1 94 ? 12.610 -33.036 -27.560 1.00 41.86 329 ASN A O 1
ATOM 755 N N . SER A 1 95 ? 12.195 -32.050 -25.579 1.00 40.11 330 SER A N 1
ATOM 756 C CA . SER A 1 95 ? 13.479 -31.360 -25.506 1.00 39.10 330 SER A CA 1
ATOM 757 C C . SER A 1 95 ? 13.762 -30.538 -26.761 1.00 37.22 330 SER A C 1
ATOM 758 O O . SER A 1 95 ? 14.917 -30.303 -27.112 1.00 38.02 330 SER A O 1
ATOM 761 N N . GLN A 1 96 ? 12.700 -30.101 -27.432 1.00 34.97 331 GLN A N 1
ATOM 762 C CA . GLN A 1 96 ? 12.835 -29.187 -28.560 1.00 32.42 331 GLN A CA 1
ATOM 763 C C . GLN A 1 96 ? 12.900 -27.746 -28.067 1.00 30.80 331 GLN A C 1
ATOM 764 O O . GLN A 1 96 ? 12.279 -27.393 -27.068 1.00 28.53 331 GLN A O 1
ATOM 770 N N . PRO A 1 97 ? 13.651 -26.891 -28.773 1.00 28.02 332 PRO A N 1
ATOM 771 C CA . PRO A 1 97 ? 13.710 -25.475 -28.394 1.00 27.10 332 PRO A CA 1
ATOM 772 C C . PRO A 1 97 ? 12.324 -24.836 -28.410 1.00 26.79 332 PRO A C 1
ATOM 773 O O . PRO A 1 97 ? 11.539 -25.062 -29.333 1.00 26.39 332 PRO A O 1
ATOM 777 N N . GLN A 1 98 ? 12.034 -24.033 -27.392 1.00 24.55 333 GLN A N 1
ATOM 778 C CA . GLN A 1 98 ? 10.737 -23.378 -27.278 1.00 24.26 333 GLN A CA 1
ATOM 779 C C . GLN A 1 98 ? 10.821 -21.882 -27.581 1.00 22.69 333 GLN A C 1
ATOM 780 O O . GLN A 1 98 ? 10.061 -21.358 -28.392 1.00 24.11 333 GLN A O 1
ATOM 786 N N . CYS A 1 99 ? 11.747 -21.198 -26.921 1.00 19.41 334 CYS A N 1
ATOM 787 C CA . CYS A 1 99 ? 11.939 -19.772 -27.144 1.00 18.33 334 CYS A CA 1
ATOM 788 C C . CYS A 1 99 ? 13.344 -19.377 -26.725 1.00 17.75 334 CYS A C 1
ATOM 789 O O . CYS A 1 99 ? 14.095 -20.200 -26.213 1.00 17.14 334 CYS A O 1
ATOM 792 N N . ILE A 1 100 ? 13.689 -18.115 -26.956 1.00 16.33 335 ILE A N 1
ATOM 793 C CA . ILE A 1 100 ? 15.003 -17.594 -26.599 1.00 15.33 335 ILE A CA 1
ATOM 794 C C . ILE A 1 100 ? 14.838 -16.470 -25.582 1.00 14.81 335 ILE A C 1
ATOM 795 O O . ILE A 1 100 ? 14.054 -15.545 -25.795 1.00 16.28 335 ILE A O 1
ATOM 800 N N . VAL A 1 101 ? 15.563 -16.560 -24.475 1.00 14.34 336 VAL A N 1
ATOM 801 C CA . VAL A 1 101 ? 15.566 -15.483 -23.487 1.00 15.97 336 VAL A CA 1
ATOM 802 C C . VAL A 1 101 ? 16.888 -14.731 -23.541 1.00 15.99 336 VAL A C 1
ATOM 803 O O . VAL A 1 101 ? 17.956 -15.330 -23.489 1.00 16.11 336 VAL A O 1
ATOM 807 N N . CYS A 1 102 ? 16.810 -13.413 -23.673 1.00 15.26 337 CYS A N 1
ATOM 808 C CA . CYS A 1 102 ? 18.009 -12.612 -23.852 1.00 16.46 337 CYS A CA 1
ATOM 809 C C . CYS A 1 102 ? 18.195 -11.609 -22.734 1.00 16.44 337 CYS A C 1
ATOM 810 O O . CYS A 1 102 ? 17.260 -10.922 -22.344 1.00 16.90 337 CYS A O 1
ATOM 813 N N . VAL A 1 103 ? 19.418 -11.531 -22.226 1.00 15.36 338 VAL A N 1
ATOM 814 C CA . VAL A 1 103 ? 19.787 -10.444 -21.336 1.00 16.67 338 VAL A CA 1
ATOM 815 C C . VAL A 1 103 ? 20.646 -9.481 -22.142 1.00 15.68 338 VAL A C 1
ATOM 816 O O . VAL A 1 103 ? 21.768 -9.813 -22.541 1.00 15.63 338 VAL A O 1
ATOM 820 N N . ASN A 1 104 ? 20.097 -8.294 -22.385 1.00 15.81 339 ASN A N 1
ATOM 821 C CA . ASN A 1 104 ? 20.725 -7.309 -23.261 1.00 17.22 339 ASN A CA 1
ATOM 822 C C . ASN A 1 104 ? 21.269 -6.180 -22.394 1.00 17.93 339 ASN A C 1
ATOM 823 O O . ASN A 1 104 ? 20.555 -5.654 -21.549 1.00 18.73 339 ASN A O 1
ATOM 828 N N . TYR A 1 105 ? 22.527 -5.814 -22.592 1.00 18.77 340 TYR A N 1
ATOM 829 C CA . TYR A 1 105 ? 23.076 -4.676 -21.864 1.00 21.22 340 TYR A CA 1
ATOM 830 C C . TYR A 1 105 ? 23.798 -3.703 -22.777 1.00 22.01 340 TYR A C 1
ATOM 831 O O . TYR A 1 105 ? 24.574 -4.099 -23.647 1.00 22.06 340 TYR A O 1
ATOM 840 N N . VAL A 1 106 ? 23.521 -2.420 -22.576 1.00 24.39 341 VAL A N 1
ATOM 841 C CA . VAL A 1 106 ? 24.087 -1.376 -23.416 1.00 27.65 341 VAL A CA 1
ATOM 842 C C . VAL A 1 106 ? 25.455 -0.976 -22.884 1.00 29.90 341 VAL A C 1
ATOM 843 O O . VAL A 1 106 ? 25.644 -0.822 -21.676 1.00 29.38 341 VAL A O 1
ATOM 847 N N . VAL A 1 107 ? 26.411 -0.822 -23.791 1.00 32.67 342 VAL A N 1
ATOM 848 C CA . VAL A 1 107 ? 27.774 -0.487 -23.410 1.00 36.52 342 VAL A CA 1
ATOM 849 C C . VAL A 1 107 ? 28.171 0.877 -23.962 1.00 38.17 342 VAL A C 1
ATOM 850 O O . VAL A 1 107 ? 29.256 1.380 -23.674 1.00 40.12 342 VAL A O 1
ATOM 854 N N . SER A 1 108 ? 27.288 1.470 -24.761 1.00 40.40 343 SER A N 1
ATOM 855 C CA . SER A 1 108 ? 27.496 2.832 -25.243 1.00 41.38 343 SER A CA 1
ATOM 856 C C . SER A 1 108 ? 26.461 3.771 -24.632 1.00 42.13 343 SER A C 1
ATOM 857 O O . SER A 1 108 ? 26.874 4.715 -23.926 1.00 43.78 343 SER A O 1
ATOM 860 N N . SER B 2 2 ? -2.406 -20.295 -35.785 1.00 45.88 356 SER B N 1
ATOM 861 C CA . SER B 2 2 ? -2.134 -21.719 -36.135 1.00 46.56 356 SER B CA 1
ATOM 862 C C . SER B 2 2 ? -1.287 -22.384 -35.057 1.00 46.29 356 SER B C 1
ATOM 863 O O . SER B 2 2 ? -1.328 -23.601 -34.883 1.00 46.62 356 SER B O 1
ATOM 866 N N . VAL B 2 3 ? -0.514 -21.576 -34.338 1.00 46.25 357 VAL B N 1
ATOM 867 C CA . VAL B 2 3 ? 0.338 -22.087 -33.273 1.00 45.77 357 VAL B CA 1
ATOM 868 C C . VAL B 2 3 ? -0.187 -21.672 -31.906 1.00 44.89 357 VAL B C 1
ATOM 869 O O . VAL B 2 3 ? -0.194 -20.490 -31.562 1.00 44.66 357 VAL B O 1
ATOM 873 N N . CYS B 2 4 ? -0.628 -22.654 -31.128 1.00 43.47 358 CYS B N 1
ATOM 874 C CA . CYS B 2 4 ? -1.069 -22.400 -29.765 1.00 42.74 358 CYS B CA 1
ATOM 875 C C . CYS B 2 4 ? 0.149 -22.394 -28.848 1.00 41.47 358 CYS B C 1
ATOM 876 O O . CYS B 2 4 ? 0.754 -23.436 -28.599 1.00 42.14 358 CYS B O 1
ATOM 879 N N . GLN B 2 5 ? 0.515 -21.217 -28.352 1.00 40.14 359 GLN B N 1
ATOM 880 C CA . GLN B 2 5 ? 1.710 -21.092 -27.527 1.00 37.82 359 GLN B CA 1
ATOM 881 C C . GLN B 2 5 ? 1.401 -21.293 -26.051 1.00 35.01 359 GLN B C 1
ATOM 882 O O . GLN B 2 5 ? 0.378 -20.831 -25.551 1.00 34.43 359 GLN B O 1
ATOM 888 N N . PRO B 2 6 ? 2.293 -21.991 -25.334 1.00 32.67 360 PRO B N 1
ATOM 889 C CA . PRO B 2 6 ? 2.131 -22.205 -23.893 1.00 30.16 360 PRO B CA 1
ATOM 890 C C . PRO B 2 6 ? 2.085 -20.875 -23.152 1.00 28.16 360 PRO B C 1
ATOM 891 O O . PRO B 2 6 ? 2.724 -19.907 -23.559 1.00 29.79 360 PRO B O 1
ATOM 895 N N . THR B 2 7 ? 1.321 -20.827 -22.068 1.00 23.41 361 THR B N 1
ATOM 896 C CA . THR B 2 7 ? 1.205 -19.608 -21.286 1.00 20.83 361 THR B CA 1
ATOM 897 C C . THR B 2 7 ? 2.390 -19.550 -20.321 1.00 18.03 361 THR B C 1
ATOM 898 O O . THR B 2 7 ? 2.617 -20.483 -19.552 1.00 16.61 361 THR B O 1
ATOM 902 N N . ARG B 2 8 ? 3.157 -18.465 -20.384 1.00 17.71 362 ARG B N 1
ATOM 903 C CA . ARG B 2 8 ? 4.371 -18.347 -19.577 1.00 17.92 362 ARG B CA 1
ATOM 904 C C . ARG B 2 8 ? 4.744 -16.897 -19.287 1.00 17.66 362 ARG B C 1
ATOM 905 O O . ARG B 2 8 ? 4.304 -15.982 -19.980 1.00 19.07 362 ARG B O 1
ATOM 913 N N . PHE B 2 9 ? 5.564 -16.695 -18.260 1.00 15.27 363 PHE B N 1
ATOM 914 C CA . PHE B 2 9 ? 6.112 -15.374 -17.991 1.00 14.63 363 PHE B CA 1
ATOM 915 C C . PHE B 2 9 ? 7.515 -15.476 -17.425 1.00 14.67 363 PHE B C 1
ATOM 916 O O . PHE B 2 9 ? 7.907 -16.506 -16.876 1.00 14.44 363 PHE B O 1
ATOM 924 N N . ILE B 2 10 ? 8.261 -14.390 -17.575 1.00 14.24 364 ILE B N 1
ATOM 925 C CA . ILE B 2 10 ? 9.622 -14.318 -17.079 1.00 15.65 364 ILE B CA 1
ATOM 926 C C . ILE B 2 10 ? 9.641 -13.596 -15.739 1.00 14.56 364 ILE B C 1
ATOM 927 O O . ILE B 2 10 ? 8.871 -12.656 -15.513 1.00 15.47 364 ILE B O 1
ATOM 932 N N . SER B 2 11 ? 10.506 -14.051 -14.841 1.00 13.96 365 SER B N 1
ATOM 933 C CA . SER B 2 11 ? 10.708 -13.350 -13.578 1.00 13.61 365 SER B CA 1
ATOM 934 C C . SER B 2 11 ? 12.188 -13.308 -13.234 1.00 13.93 365 SER B C 1
ATOM 935 O O . SER B 2 11 ? 12.970 -14.120 -13.719 1.00 13.86 365 SER B O 1
ATOM 938 N N . ARG B 2 12 ? 12.575 -12.330 -12.420 1.00 15.00 366 ARG B N 1
ATOM 939 C CA . ARG B 2 12 ? 13.923 -12.286 -11.875 1.00 15.77 366 ARG B CA 1
ATOM 940 C C . ARG B 2 12 ? 13.814 -12.469 -10.367 1.00 14.29 366 ARG B C 1
ATOM 941 O O . ARG B 2 12 ? 12.875 -11.975 -9.747 1.00 14.79 366 ARG B O 1
ATOM 949 N N . HIS B 2 13 ? 14.771 -13.185 -9.785 1.00 14.22 367 HIS B N 1
ATOM 950 C CA . HIS B 2 13 ? 14.773 -13.442 -8.346 1.00 14.41 367 HIS B CA 1
ATOM 951 C C . HIS B 2 13 ? 16.157 -13.217 -7.766 1.00 15.72 367 HIS B C 1
ATOM 952 O O . HIS B 2 13 ? 17.153 -13.413 -8.452 1.00 15.94 367 HIS B O 1
ATOM 959 N N . ASN B 2 14 ? 16.224 -12.834 -6.495 1.00 16.51 368 ASN B N 1
ATOM 960 C CA . ASN B 2 14 ? 17.491 -12.966 -5.802 1.00 17.96 368 ASN B CA 1
ATOM 961 C C . ASN B 2 14 ? 17.697 -14.430 -5.429 1.00 19.63 368 ASN B C 1
ATOM 962 O O . ASN B 2 14 ? 16.796 -15.260 -5.608 1.00 17.97 368 ASN B O 1
ATOM 967 N N . ILE B 2 15 ? 18.886 -14.762 -4.945 1.00 19.86 369 ILE B N 1
ATOM 968 C CA . ILE B 2 15 ? 19.227 -16.154 -4.699 1.00 21.07 369 ILE B CA 1
ATOM 969 C C . ILE B 2 15 ? 18.294 -16.790 -3.674 1.00 20.34 369 ILE B C 1
ATOM 970 O O . ILE B 2 15 ? 18.104 -18.004 -3.664 1.00 22.36 369 ILE B O 1
ATOM 975 N N . GLU B 2 16 ? 17.700 -15.960 -2.826 1.00 20.25 370 GLU B N 1
ATOM 976 C CA . GLU B 2 16 ? 16.811 -16.442 -1.782 1.00 21.40 370 GLU B CA 1
ATOM 977 C C . GLU B 2 16 ? 15.437 -16.816 -2.341 1.00 21.60 370 GLU B C 1
ATOM 978 O O . GLU B 2 16 ? 14.703 -17.599 -1.733 1.00 22.25 370 GLU B O 1
ATOM 984 N N . GLY B 2 17 ? 15.093 -16.258 -3.498 1.00 19.22 371 GLY B N 1
ATOM 985 C CA . GLY B 2 17 ? 13.832 -16.605 -4.138 1.00 18.75 371 GLY B CA 1
ATOM 986 C C . GLY B 2 17 ? 12.837 -15.460 -4.247 1.00 17.40 371 GLY B C 1
ATOM 987 O O . GLY B 2 17 ? 11.738 -15.621 -4.789 1.00 16.91 371 GLY B O 1
ATOM 988 N N . ILE B 2 18 ? 13.207 -14.291 -3.736 1.00 15.73 372 ILE B N 1
ATOM 989 C CA . ILE B 2 18 ? 12.322 -13.135 -3.802 1.00 17.00 372 ILE B CA 1
ATOM 990 C C . ILE B 2 18 ? 12.182 -12.625 -5.236 1.00 16.05 372 ILE B C 1
ATOM 991 O O . ILE B 2 18 ? 13.181 -12.429 -5.934 1.00 15.69 372 ILE B O 1
ATOM 996 N N . PHE B 2 19 ? 10.940 -12.412 -5.671 1.00 14.83 373 PHE B N 1
ATOM 997 C CA . PHE B 2 19 ? 10.672 -11.784 -6.968 1.00 15.51 373 PHE B CA 1
ATOM 998 C C . PHE B 2 19 ? 11.222 -10.356 -6.958 1.00 15.87 373 PHE B C 1
ATOM 999 O O . PHE B 2 19 ? 10.804 -9.548 -6.132 1.00 17.37 373 PHE B O 1
ATOM 1007 N N . THR B 2 20 ? 12.136 -10.046 -7.873 1.00 16.66 374 THR B N 1
ATOM 1008 C CA . THR B 2 20 ? 12.632 -8.676 -8.009 1.00 19.24 374 THR B CA 1
ATOM 1009 C C . THR B 2 20 ? 12.237 -8.071 -9.353 1.00 21.08 374 THR B C 1
ATOM 1010 O O . THR B 2 20 ? 12.394 -6.869 -9.579 1.00 22.55 374 THR B O 1
ATOM 1014 N N . PHE B 2 21 ? 11.723 -8.914 -10.243 1.00 20.97 375 PHE B N 1
ATOM 1015 C CA . PHE B 2 21 ? 11.101 -8.455 -11.477 1.00 20.49 375 PHE B CA 1
ATOM 1016 C C . PHE B 2 21 ? 10.067 -9.474 -11.926 1.00 19.27 375 PHE B C 1
ATOM 1017 O O . PHE B 2 21 ? 10.284 -10.678 -11.800 1.00 17.14 375 PHE B O 1
ATOM 1025 N N . VAL B 2 22 ? 8.944 -8.989 -12.444 1.00 19.35 376 VAL B N 1
ATOM 1026 C CA . VAL B 2 22 ? 7.897 -9.873 -12.945 1.00 20.48 376 VAL B CA 1
ATOM 1027 C C . VAL B 2 22 ? 7.311 -9.319 -14.237 1.00 21.49 376 VAL B C 1
ATOM 1028 O O . VAL B 2 22 ? 6.827 -8.187 -14.276 1.00 22.22 376 VAL B O 1
ATOM 1032 N N . ASP B 2 23 ? 7.359 -10.126 -15.291 1.00 20.33 377 ASP B N 1
ATOM 1033 C CA . ASP B 2 23 ? 6.826 -9.743 -16.591 1.00 20.52 377 ASP B CA 1
ATOM 1034 C C . ASP B 2 23 ? 5.298 -9.878 -16.577 1.00 21.72 377 ASP B C 1
ATOM 1035 O O . ASP B 2 23 ? 4.746 -10.792 -15.960 1.00 21.50 377 ASP B O 1
ATOM 1040 N N . HIS B 2 24 ? 4.624 -8.925 -17.220 1.00 22.22 378 HIS B N 1
ATOM 1041 C CA . HIS B 2 24 ? 3.180 -8.736 -17.075 1.00 23.20 378 HIS B CA 1
ATOM 1042 C C . HIS B 2 24 ? 2.338 -9.918 -17.540 1.00 21.83 378 HIS B C 1
ATOM 1043 O O . HIS B 2 24 ? 1.140 -9.986 -17.253 1.00 21.17 378 HIS B O 1
ATOM 1050 N N . ARG B 2 25 ? 2.955 -10.854 -18.252 1.00 20.30 379 ARG B N 1
ATOM 1051 C CA . ARG B 2 25 ? 2.234 -12.033 -18.697 1.00 19.47 379 ARG B CA 1
ATOM 1052 C C . ARG B 2 25 ? 1.916 -12.959 -17.524 1.00 18.19 379 ARG B C 1
ATOM 1053 O O . ARG B 2 25 ? 1.243 -13.977 -17.694 1.00 19.22 379 ARG B O 1
ATOM 1061 N N . CYS B 2 26 ? 2.390 -12.598 -16.335 1.00 18.84 380 CYS B N 1
ATOM 1062 C CA . CYS B 2 26 ? 2.031 -13.340 -15.130 1.00 19.00 380 CYS B CA 1
ATOM 1063 C C . CYS B 2 26 ? 0.520 -13.331 -14.900 1.00 19.99 380 CYS B C 1
ATOM 1064 O O . CYS B 2 26 ? -0.040 -14.297 -14.388 1.00 19.88 380 CYS B O 1
ATOM 1067 N N . VAL B 2 27 ? -0.146 -12.249 -15.290 1.00 21.18 381 VAL B N 1
ATOM 1068 C CA . VAL B 2 27 ? -1.596 -12.183 -15.135 1.00 21.87 381 VAL B CA 1
ATOM 1069 C C . VAL B 2 27 ? -2.279 -13.346 -15.849 1.00 21.15 381 VAL B C 1
ATOM 1070 O O . VAL B 2 27 ? -3.089 -14.059 -15.261 1.00 22.43 381 VAL B O 1
ATOM 1074 N N . ALA B 2 28 ? -1.945 -13.544 -17.118 1.00 19.69 382 ALA B N 1
ATOM 1075 C CA . ALA B 2 28 ? -2.527 -14.639 -17.883 1.00 20.38 382 ALA B CA 1
ATOM 1076 C C . ALA B 2 28 ? -2.088 -16.000 -17.353 1.00 19.65 382 ALA B C 1
ATOM 1077 O O . ALA B 2 28 ? -2.829 -16.978 -17.436 1.00 21.74 382 ALA B O 1
ATOM 1079 N N . THR B 2 29 ? -0.875 -16.072 -16.811 1.00 17.44 383 THR B N 1
ATOM 1080 C CA . THR B 2 29 ? -0.315 -17.367 -16.445 1.00 17.10 383 THR B CA 1
ATOM 1081 C C . THR B 2 29 ? -0.805 -17.838 -15.076 1.00 17.07 383 THR B C 1
ATOM 1082 O O . THR B 2 29 ? -1.254 -18.979 -14.931 1.00 18.43 383 THR B O 1
ATOM 1086 N N . VAL B 2 30 ? -0.711 -16.966 -14.075 1.00 16.84 384 VAL B N 1
ATOM 1087 C CA . VAL B 2 30 ? -1.038 -17.352 -12.704 1.00 17.11 384 VAL B CA 1
ATOM 1088 C C . VAL B 2 30 ? -2.056 -16.442 -12.036 1.00 19.43 384 VAL B C 1
ATOM 1089 O O . VAL B 2 30 ? -2.365 -16.620 -10.859 1.00 18.90 384 VAL B O 1
ATOM 1093 N N . GLY B 2 31 ? -2.560 -15.460 -12.778 1.00 20.50 385 GLY B N 1
ATOM 1094 C CA . GLY B 2 31 ? -3.699 -14.691 -12.305 1.00 22.03 385 GLY B CA 1
ATOM 1095 C C . GLY B 2 31 ? -3.363 -13.433 -11.528 1.00 23.37 385 GLY B C 1
ATOM 1096 O O . GLY B 2 31 ? -4.221 -12.571 -11.351 1.00 27.16 385 GLY B O 1
ATOM 1097 N N . TYR B 2 32 ? -2.124 -13.320 -11.059 1.00 23.14 386 TYR B N 1
ATOM 1098 C CA . TYR B 2 32 ? -1.712 -12.192 -10.230 1.00 23.49 386 TYR B CA 1
ATOM 1099 C C . TYR B 2 32 ? -1.205 -11.025 -11.066 1.00 23.57 386 TYR B C 1
ATOM 1100 O O . TYR B 2 32 ? -0.625 -11.216 -12.136 1.00 24.22 386 TYR B O 1
ATOM 1109 N N . GLN B 2 33 ? -1.416 -9.816 -10.559 1.00 24.22 387 GLN B N 1
ATOM 1110 C CA . GLN B 2 33 ? -0.718 -8.645 -11.065 1.00 25.75 387 GLN B CA 1
ATOM 1111 C C . GLN B 2 33 ? 0.733 -8.703 -10.604 1.00 26.06 387 GLN B C 1
ATOM 1112 O O . GLN B 2 33 ? 1.039 -9.271 -9.555 1.00 26.16 387 GLN B O 1
ATOM 1118 N N . PRO B 2 34 ? 1.651 -8.114 -11.382 1.00 25.88 388 PRO B N 1
ATOM 1119 C CA . PRO B 2 34 ? 3.069 -8.139 -11.014 1.00 26.06 388 PRO B CA 1
ATOM 1120 C C . PRO B 2 34 ? 3.331 -7.593 -9.612 1.00 26.38 388 PRO B C 1
ATOM 1121 O O . PRO B 2 34 ? 4.170 -8.120 -8.882 1.00 25.44 388 PRO B O 1
ATOM 1125 N N . GLN B 2 35 ? 2.606 -6.542 -9.235 1.00 27.26 389 GLN B N 1
ATOM 1126 C CA . GLN B 2 35 ? 2.799 -5.919 -7.930 1.00 28.91 389 GLN B CA 1
ATOM 1127 C C . GLN B 2 35 ? 2.423 -6.859 -6.791 1.00 28.66 389 GLN B C 1
ATOM 1128 O O . GLN B 2 35 ? 2.855 -6.672 -5.654 1.00 29.05 389 GLN B O 1
ATOM 1134 N N . GLU B 2 36 ? 1.620 -7.872 -7.100 1.00 26.91 390 GLU B N 1
ATOM 1135 C CA . GLU B 2 36 ? 1.182 -8.826 -6.090 1.00 26.89 390 GLU B CA 1
ATOM 1136 C C . GLU B 2 36 ? 2.224 -9.919 -5.859 1.00 24.27 390 GLU B C 1
ATOM 1137 O O . GLU B 2 36 ? 2.134 -10.679 -4.896 1.00 27.14 390 GLU B O 1
ATOM 1143 N N . LEU B 2 37 ? 3.207 -9.999 -6.751 1.00 21.90 391 LEU B N 1
ATOM 1144 C CA . LEU B 2 37 ? 4.275 -10.983 -6.627 1.00 20.46 391 LEU B CA 1
ATOM 1145 C C . LEU B 2 37 ? 5.588 -10.341 -6.185 1.00 19.64 391 LEU B C 1
ATOM 1146 O O . LEU B 2 37 ? 6.335 -10.923 -5.407 1.00 18.73 391 LEU B O 1
ATOM 1151 N N . LEU B 2 38 ? 5.858 -9.138 -6.681 1.00 20.20 392 LEU B N 1
ATOM 1152 C CA . LEU B 2 38 ? 7.100 -8.440 -6.359 1.00 21.93 392 LEU B CA 1
ATOM 1153 C C . LEU B 2 38 ? 7.327 -8.334 -4.858 1.00 22.65 392 LEU B C 1
ATOM 1154 O O . LEU B 2 38 ? 6.429 -7.951 -4.108 1.00 24.72 392 LEU B O 1
ATOM 1159 N N . GLY B 2 39 ? 8.538 -8.667 -4.425 1.00 22.39 393 GLY B N 1
ATOM 1160 C CA . GLY B 2 39 ? 8.885 -8.537 -3.023 1.00 21.90 393 GLY B CA 1
ATOM 1161 C C . GLY B 2 39 ? 8.549 -9.768 -2.206 1.00 20.82 393 GLY B C 1
ATOM 1162 O O . GLY B 2 39 ? 8.937 -9.878 -1.042 1.00 22.50 393 GLY B O 1
ATOM 1163 N N . LYS B 2 40 ? 7.825 -10.703 -2.813 1.00 19.82 394 LYS B N 1
ATOM 1164 C CA . LYS B 2 40 ? 7.448 -11.931 -2.127 1.00 19.42 394 LYS B CA 1
ATOM 1165 C C . LYS B 2 40 ? 8.320 -13.066 -2.621 1.00 16.53 394 LYS B C 1
ATOM 1166 O O . LYS B 2 40 ? 8.819 -13.024 -3.745 1.00 17.61 394 LYS B O 1
ATOM 1172 N N . ASN B 2 41 ? 8.508 -14.078 -1.783 1.00 18.19 395 ASN B N 1
ATOM 1173 C CA . ASN B 2 41 ? 9.285 -15.235 -2.184 1.00 16.11 395 ASN B CA 1
ATOM 1174 C C . ASN B 2 41 ? 8.409 -16.186 -2.984 1.00 17.25 395 ASN B C 1
ATOM 1175 O O . ASN B 2 41 ? 7.276 -16.477 -2.598 1.00 16.98 395 ASN B O 1
ATOM 1180 N N . ILE B 2 42 ? 8.931 -16.664 -4.104 1.00 15.10 396 ILE B N 1
ATOM 1181 C CA . ILE B 2 42 ? 8.160 -17.588 -4.927 1.00 14.41 396 ILE B CA 1
ATOM 1182 C C . ILE B 2 42 ? 7.766 -18.828 -4.113 1.00 16.02 396 ILE B C 1
ATOM 1183 O O . ILE B 2 42 ? 6.726 -19.441 -4.370 1.00 14.38 396 ILE B O 1
ATOM 1188 N N . VAL B 2 43 ? 8.567 -19.180 -3.112 1.00 15.35 397 VAL B N 1
ATOM 1189 C CA . VAL B 2 43 ? 8.257 -20.328 -2.264 1.00 17.24 397 VAL B CA 1
ATOM 1190 C C . VAL B 2 43 ? 6.910 -20.185 -1.548 1.00 17.14 397 VAL B C 1
ATOM 1191 O O . VAL B 2 43 ? 6.236 -21.182 -1.271 1.00 15.94 397 VAL B O 1
ATOM 1195 N N . GLU B 2 44 ? 6.510 -18.947 -1.276 1.00 15.38 398 GLU B N 1
ATOM 1196 C CA . GLU B 2 44 ? 5.216 -18.668 -0.648 1.00 17.12 398 GLU B CA 1
ATOM 1197 C C . GLU B 2 44 ? 4.041 -19.196 -1.479 1.00 17.55 398 GLU B C 1
ATOM 1198 O O . GLU B 2 44 ? 2.975 -19.496 -0.934 1.00 17.36 398 GLU B O 1
ATOM 1204 N N . PHE B 2 45 ? 4.241 -19.299 -2.790 1.00 14.68 399 PHE B N 1
ATOM 1205 C CA . PHE B 2 45 ? 3.180 -19.699 -3.719 1.00 14.04 399 PHE B CA 1
ATOM 1206 C C . PHE B 2 45 ? 3.286 -21.170 -4.086 1.00 15.50 399 PHE B C 1
ATOM 1207 O O . PHE B 2 45 ? 2.491 -21.695 -4.871 1.00 15.19 399 PHE B O 1
ATOM 1215 N N . CYS B 2 46 ? 4.277 -21.838 -3.512 1.00 14.52 400 CYS B N 1
ATOM 1216 C CA . CYS B 2 46 ? 4.605 -23.199 -3.890 1.00 14.58 400 CYS B CA 1
ATOM 1217 C C . CYS B 2 46 ? 3.888 -24.229 -3.006 1.00 15.25 400 CYS B C 1
ATOM 1218 O O . CYS B 2 46 ? 3.792 -24.063 -1.795 1.00 14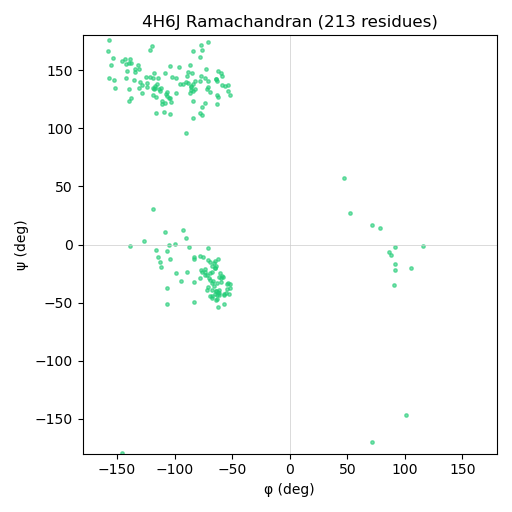.98 400 CYS B O 1
ATOM 1221 N N . HIS B 2 47 ? 3.386 -25.290 -3.631 1.00 14.96 401 HIS B N 1
ATOM 1222 C CA . HIS B 2 47 ? 2.743 -26.394 -2.918 1.00 15.31 401 HIS B CA 1
ATOM 1223 C C . HIS B 2 47 ? 3.689 -26.930 -1.836 1.00 14.89 401 HIS B C 1
ATOM 1224 O O . HIS B 2 47 ? 4.879 -27.103 -2.080 1.00 15.89 401 HIS B O 1
ATOM 1231 N N . PRO B 2 48 ? 3.170 -27.212 -0.631 1.00 14.41 402 PRO B N 1
ATOM 1232 C CA . PRO B 2 48 ? 4.011 -27.735 0.454 1.00 15.50 402 PRO B CA 1
ATOM 1233 C C . PRO B 2 48 ? 4.848 -28.966 0.090 1.00 16.90 402 PRO B C 1
ATOM 1234 O O . PRO B 2 48 ? 5.967 -29.118 0.578 1.00 18.31 402 PRO B O 1
ATOM 1238 N N . GLU B 2 49 ? 4.318 -29.833 -0.769 1.00 18.29 403 GLU B N 1
ATOM 1239 C CA . GLU B 2 49 ? 5.057 -31.020 -1.196 1.00 20.83 403 GLU B CA 1
ATOM 1240 C C . GLU B 2 49 ? 6.274 -30.656 -2.037 1.00 20.56 403 GLU B C 1
ATOM 1241 O O . GLU B 2 49 ? 7.234 -31.426 -2.115 1.00 22.09 403 GLU B O 1
ATOM 1247 N N . ASP B 2 50 ? 6.233 -29.481 -2.662 1.00 17.45 404 ASP B N 1
ATOM 1248 C CA . ASP B 2 50 ? 7.258 -29.091 -3.628 1.00 16.84 404 ASP B CA 1
ATOM 1249 C C . ASP B 2 50 ? 8.217 -28.031 -3.090 1.00 15.74 404 ASP B C 1
ATOM 1250 O O . ASP B 2 50 ? 9.178 -27.669 -3.768 1.00 16.65 404 ASP B O 1
ATOM 1255 N N . GLN B 2 51 ? 7.955 -27.513 -1.896 1.00 16.21 405 GLN B N 1
ATOM 1256 C CA . GLN B 2 51 ? 8.687 -26.335 -1.443 1.00 15.57 405 GLN B CA 1
ATOM 1257 C C . GLN B 2 51 ? 10.173 -26.596 -1.282 1.00 18.65 405 GLN B C 1
ATOM 1258 O O . GLN B 2 51 ? 10.989 -25.747 -1.638 1.00 17.01 405 GLN B O 1
ATOM 1264 N N . GLN B 2 52 ? 10.539 -27.766 -0.767 1.00 17.10 406 GLN B N 1
ATOM 1265 C CA . GLN B 2 52 ? 11.957 -28.036 -0.587 1.00 18.72 406 GLN B CA 1
ATOM 1266 C C . GLN B 2 52 ? 12.643 -28.262 -1.927 1.00 19.46 406 GLN B C 1
ATOM 1267 O O . GLN B 2 52 ? 13.769 -27.807 -2.134 1.00 19.38 406 GLN B O 1
ATOM 1273 N N . LEU B 2 53 ? 11.962 -28.954 -2.835 1.00 19.60 407 LEU B N 1
ATOM 1274 C CA . LEU B 2 53 ? 12.469 -29.131 -4.193 1.00 20.90 407 LEU B CA 1
ATOM 1275 C C . LEU B 2 53 ? 12.751 -27.774 -4.836 1.00 21.23 407 LEU B C 1
ATOM 1276 O O . LEU B 2 53 ? 13.767 -27.597 -5.514 1.00 20.70 407 LEU B O 1
ATOM 1281 N N . LEU B 2 54 ? 11.857 -26.814 -4.618 1.00 19.60 408 LEU B N 1
ATOM 1282 C CA . LEU B 2 54 ? 12.040 -25.478 -5.169 1.00 19.15 408 LEU B CA 1
ATOM 1283 C C . LEU B 2 54 ? 13.200 -24.749 -4.488 1.00 20.43 408 LEU B C 1
ATOM 1284 O O . LEU B 2 54 ? 14.037 -24.136 -5.161 1.00 19.84 408 LEU B O 1
ATOM 1289 N N . ARG B 2 55 ? 13.274 -24.829 -3.162 1.00 20.19 409 ARG B N 1
ATOM 1290 C CA . ARG B 2 55 ? 14.402 -24.246 -2.441 1.00 20.70 409 ARG B CA 1
ATOM 1291 C C . ARG B 2 55 ? 15.714 -24.831 -2.941 1.00 21.27 409 ARG B C 1
ATOM 1292 O O . ARG B 2 55 ? 16.692 -24.108 -3.148 1.00 21.83 409 ARG B O 1
ATOM 1300 N N . ASP B 2 56 ? 15.733 -26.145 -3.133 1.00 21.18 410 ASP B N 1
ATOM 1301 C CA . ASP B 2 56 ? 16.947 -26.816 -3.586 1.00 22.28 410 ASP B CA 1
ATOM 1302 C C . ASP B 2 56 ? 17.341 -26.312 -4.969 1.00 23.31 410 ASP B C 1
ATOM 1303 O O . ASP B 2 56 ? 18.526 -26.225 -5.293 1.00 23.56 410 ASP B O 1
ATOM 1308 N N . SER B 2 57 ? 16.342 -25.969 -5.776 1.00 22.67 411 SER B N 1
ATOM 1309 C CA . SER B 2 57 ? 16.582 -25.546 -7.148 1.00 22.47 411 SER B CA 1
ATOM 1310 C C . SER B 2 57 ? 17.314 -24.207 -7.191 1.00 23.40 411 SER B C 1
ATOM 1311 O O . SER B 2 57 ? 18.128 -23.969 -8.088 1.00 22.74 411 SER B O 1
ATOM 1314 N N . PHE B 2 58 ? 17.039 -23.338 -6.221 1.00 22.48 412 PHE B N 1
ATOM 1315 C CA . PHE B 2 58 ? 17.754 -22.066 -6.124 1.00 24.32 412 PHE B CA 1
ATOM 1316 C C . PHE B 2 58 ? 19.226 -22.336 -5.878 1.00 25.51 412 PHE B C 1
ATOM 1317 O O . PHE B 2 58 ? 20.092 -21.746 -6.517 1.00 26.20 412 PHE B O 1
ATOM 1325 N N . GLN B 2 59 ? 19.501 -23.231 -4.936 1.00 27.00 413 GLN B N 1
ATOM 1326 C CA . GLN B 2 59 ? 20.874 -23.559 -4.590 1.00 28.45 413 GLN B CA 1
ATOM 1327 C C . GLN B 2 59 ? 21.591 -24.189 -5.775 1.00 27.38 413 GLN B C 1
ATOM 1328 O O . GLN B 2 59 ? 22.740 -23.848 -6.065 1.00 27.79 413 GLN B O 1
ATOM 1334 N N . GLN B 2 60 ? 20.916 -25.107 -6.463 1.00 25.61 414 GLN B N 1
ATOM 1335 C CA . GLN B 2 60 ? 21.531 -25.820 -7.576 1.00 26.01 414 GLN B CA 1
ATOM 1336 C C . GLN B 2 60 ? 21.817 -24.907 -8.760 1.00 24.74 414 GLN B C 1
ATOM 1337 O O . GLN B 2 60 ? 22.851 -25.036 -9.415 1.00 23.41 414 GLN B O 1
ATOM 1343 N N . VAL B 2 61 ? 20.911 -23.977 -9.042 1.00 23.45 415 VAL B N 1
ATOM 1344 C CA . VAL B 2 61 ? 21.085 -23.134 -10.215 1.00 21.88 415 VAL B CA 1
ATOM 1345 C C . VAL B 2 61 ? 22.266 -22.179 -10.013 1.00 23.58 415 VAL B C 1
ATOM 1346 O O . VAL B 2 61 ? 22.948 -21.812 -10.971 1.00 22.69 415 VAL B O 1
ATOM 1350 N N . VAL B 2 62 ? 22.518 -21.798 -8.765 1.00 24.46 416 VAL B N 1
ATOM 1351 C CA . VAL B 2 62 ? 23.690 -20.992 -8.436 1.00 27.29 416 VAL B CA 1
ATOM 1352 C C . VAL B 2 62 ? 24.987 -21.743 -8.721 1.00 28.82 416 VAL B C 1
ATOM 1353 O O . VAL B 2 62 ? 25.955 -21.161 -9.216 1.00 30.12 416 VAL B O 1
ATOM 1357 N N . LYS B 2 63 ? 25.006 -23.036 -8.412 1.00 29.14 417 LYS B N 1
ATOM 1358 C CA . LYS B 2 63 ? 26.202 -23.845 -8.629 1.00 30.99 417 LYS B CA 1
ATOM 1359 C C . LYS B 2 63 ? 26.431 -24.151 -10.105 1.00 31.36 417 LYS B C 1
ATOM 1360 O O . LYS B 2 63 ? 27.549 -24.476 -10.512 1.00 32.36 417 LYS B O 1
ATOM 1366 N N . LEU B 2 64 ? 25.375 -24.049 -10.907 1.00 30.85 418 LEU B N 1
ATOM 1367 C CA . LEU B 2 64 ? 25.496 -24.269 -12.344 1.00 29.95 418 LEU B CA 1
ATOM 1368 C C . LEU B 2 64 ? 26.167 -23.086 -13.025 1.00 29.33 418 LEU B C 1
ATOM 1369 O O . LEU B 2 64 ? 26.526 -23.157 -14.199 1.00 29.48 418 LEU B O 1
ATOM 1374 N N . LYS B 2 65 ? 26.320 -21.995 -12.282 1.00 30.57 419 LYS B N 1
ATOM 1375 C CA . LYS B 2 65 ? 27.084 -20.850 -12.755 1.00 31.84 419 LYS B CA 1
ATOM 1376 C C . LYS B 2 65 ? 26.703 -20.462 -14.179 1.00 30.60 419 LYS B C 1
ATOM 1377 O O . LYS B 2 65 ? 27.551 -20.435 -15.073 1.00 31.82 419 LYS B O 1
ATOM 1383 N N . GLY B 2 66 ? 25.422 -20.169 -14.385 1.00 28.77 420 GLY B N 1
ATOM 1384 C CA . GLY B 2 66 ? 24.977 -19.656 -15.667 1.00 26.18 420 GLY B CA 1
ATOM 1385 C C . GLY B 2 66 ? 24.228 -20.643 -16.542 1.00 25.39 420 GLY B C 1
ATOM 1386 O O . GLY B 2 66 ? 23.501 -20.238 -17.448 1.00 25.16 420 GLY B O 1
ATOM 1387 N N . GLN B 2 67 ? 24.399 -21.935 -16.283 1.00 24.42 421 GLN B N 1
ATOM 1388 C CA . GLN B 2 67 ? 23.702 -22.964 -17.048 1.00 24.14 421 GLN B CA 1
ATOM 1389 C C . GLN B 2 67 ? 22.257 -23.085 -16.572 1.00 22.14 421 GLN B C 1
ATOM 1390 O O . GLN B 2 67 ? 21.931 -22.664 -15.467 1.00 22.47 421 GLN B O 1
ATOM 1396 N N . VAL B 2 68 ? 21.411 -23.679 -17.408 1.00 22.52 422 VAL B N 1
ATOM 1397 C CA . VAL B 2 68 ? 19.977 -23.756 -17.132 1.00 21.31 422 VAL B CA 1
ATOM 1398 C C . VAL B 2 68 ? 19.599 -24.987 -16.313 1.00 21.84 422 VAL B C 1
ATOM 1399 O O . VAL B 2 68 ? 20.104 -26.088 -16.542 1.00 22.49 422 VAL B O 1
ATOM 1403 N N . LEU B 2 69 ? 18.697 -24.781 -15.358 1.00 19.88 423 LEU B N 1
ATOM 1404 C CA . LEU B 2 69 ? 18.129 -25.858 -14.563 1.00 19.73 423 LEU B CA 1
ATOM 1405 C C . LEU B 2 69 ? 16.613 -25.773 -14.722 1.00 18.94 423 LEU B C 1
ATOM 1406 O O . LEU B 2 69 ? 16.056 -24.682 -14.743 1.00 20.17 423 LEU B O 1
ATOM 1411 N N . SER B 2 70 ? 15.944 -26.910 -14.853 1.00 19.52 424 SER B N 1
ATOM 1412 C CA . SER B 2 70 ? 14.487 -26.885 -14.912 1.00 19.84 424 SER B CA 1
ATOM 1413 C C . SER B 2 70 ? 13.886 -27.670 -13.765 1.00 20.37 424 SER B C 1
ATOM 1414 O O . SER B 2 70 ? 14.420 -28.700 -13.352 1.00 22.85 424 SER B O 1
ATOM 1417 N N . VAL B 2 71 ? 12.774 -27.168 -13.243 1.00 18.12 425 VAL B N 1
ATOM 1418 C CA . VAL B 2 71 ? 12.097 -27.839 -12.144 1.00 19.01 425 VAL B CA 1
ATOM 1419 C C . VAL B 2 71 ? 10.591 -27.751 -12.340 1.00 18.59 425 VAL B C 1
ATOM 1420 O O . VAL B 2 71 ? 10.085 -26.801 -12.927 1.00 16.90 425 VAL B O 1
ATOM 1424 N N . MET B 2 72 ? 9.877 -28.759 -11.854 1.00 17.66 426 MET B N 1
ATOM 1425 C CA . MET B 2 72 ? 8.428 -28.785 -11.972 1.00 18.08 426 MET B CA 1
ATOM 1426 C C . MET B 2 72 ? 7.828 -28.675 -10.576 1.00 17.11 426 MET B C 1
ATOM 1427 O O . MET B 2 72 ? 8.273 -29.351 -9.653 1.00 18.84 426 MET B O 1
ATOM 1432 N N . PHE B 2 73 ? 6.828 -27.812 -10.420 1.00 15.84 427 PHE B N 1
ATOM 1433 C CA . PHE B 2 73 ? 6.180 -27.643 -9.124 1.00 16.41 427 PHE B CA 1
ATOM 1434 C C . PHE B 2 73 ? 4.788 -27.058 -9.280 1.00 15.50 427 PHE B C 1
ATOM 1435 O O . PHE B 2 73 ? 4.430 -26.556 -10.341 1.00 15.53 427 PHE B O 1
ATOM 1443 N N . ARG B 2 74 ? 4.003 -27.122 -8.213 1.00 15.63 428 ARG B N 1
ATOM 1444 C CA . ARG B 2 74 ? 2.654 -26.572 -8.244 1.00 14.77 428 ARG B CA 1
ATOM 1445 C C . ARG B 2 74 ? 2.616 -25.183 -7.611 1.00 13.79 428 ARG B C 1
ATOM 1446 O O . ARG B 2 74 ? 3.119 -24.985 -6.501 1.00 14.19 428 ARG B O 1
ATOM 1454 N N . PHE B 2 75 ? 2.005 -24.245 -8.330 1.00 13.39 429 PHE B N 1
ATOM 1455 C CA . PHE B 2 75 ? 1.992 -22.819 -7.984 1.00 13.18 429 PHE B CA 1
ATOM 1456 C C . PHE B 2 75 ? 0.539 -22.422 -7.707 1.00 14.88 429 PHE B C 1
ATOM 1457 O O . PHE B 2 75 ? -0.340 -22.662 -8.536 1.00 14.78 429 PHE B O 1
ATOM 1465 N N . ARG B 2 76 ? 0.285 -21.818 -6.553 1.00 13.87 430 ARG B N 1
ATOM 1466 C CA . ARG B 2 76 ? -1.079 -21.423 -6.201 1.00 14.51 430 ARG B CA 1
ATOM 1467 C C . ARG B 2 76 ? -1.475 -20.168 -6.963 1.00 14.16 430 ARG B C 1
ATOM 1468 O O . ARG B 2 76 ? -0.939 -19.084 -6.710 1.00 15.17 430 ARG B O 1
ATOM 1476 N N . SER B 2 77 ? -2.416 -20.312 -7.896 1.00 14.98 431 SER B N 1
ATOM 1477 C CA . SER B 2 77 ? -2.855 -19.176 -8.697 1.00 15.02 431 SER B CA 1
ATOM 1478 C C . SER B 2 77 ? -3.774 -18.274 -7.883 1.00 17.03 431 SER B C 1
ATOM 1479 O O . SER B 2 77 ? -4.234 -18.644 -6.805 1.00 17.93 431 SER B O 1
ATOM 1482 N N . LYS B 2 78 ? -4.036 -17.087 -8.411 1.00 18.86 432 LYS B N 1
ATOM 1483 C CA . LYS B 2 78 ? -4.884 -16.119 -7.735 1.00 21.44 432 LYS B CA 1
ATOM 1484 C C . LYS B 2 78 ? -6.245 -16.725 -7.383 1.00 23.38 432 LYS B C 1
ATOM 1485 O O . LYS B 2 78 ? -6.824 -16.388 -6.348 1.00 24.19 432 LYS B O 1
ATOM 1491 N N . ASN B 2 79 ? -6.744 -17.626 -8.228 1.00 24.71 433 ASN B N 1
ATOM 1492 C CA . ASN B 2 79 ? -8.043 -18.260 -7.987 1.00 26.46 433 ASN B CA 1
ATOM 1493 C C . ASN B 2 79 ? -7.950 -19.589 -7.232 1.00 26.18 433 ASN B C 1
ATOM 1494 O O . ASN B 2 79 ? -8.925 -20.341 -7.162 1.00 28.39 433 ASN B O 1
ATOM 1499 N N . GLN B 2 80 ? -6.776 -19.875 -6.678 1.00 24.33 434 GLN B N 1
ATOM 1500 C CA . GLN B 2 80 ? -6.585 -20.997 -5.765 1.00 23.61 434 GLN B CA 1
ATOM 1501 C C . GLN B 2 80 ? -6.468 -22.355 -6.446 1.00 23.44 434 GLN B C 1
ATOM 1502 O O . GLN B 2 80 ? -6.549 -23.401 -5.797 1.00 25.19 434 GLN B O 1
ATOM 1508 N N . GLU B 2 81 ? -6.267 -22.340 -7.758 1.00 21.03 435 GLU B N 1
ATOM 1509 C CA . GLU B 2 81 ? -5.943 -23.556 -8.483 1.00 21.70 435 GLU B CA 1
ATOM 1510 C C . GLU B 2 81 ? -4.436 -23.762 -8.402 1.00 18.92 435 GLU B C 1
ATOM 1511 O O . GLU B 2 81 ? -3.672 -22.826 -8.626 1.00 20.85 435 GLU B O 1
ATOM 1517 N N . TRP B 2 82 ? -4.010 -24.977 -8.082 1.00 17.94 436 TRP B N 1
ATOM 1518 C CA . TRP B 2 82 ? -2.585 -25.272 -7.991 1.00 16.92 436 TRP B CA 1
ATOM 1519 C C . TRP B 2 82 ? -2.037 -25.734 -9.335 1.00 18.58 436 TRP B C 1
ATOM 1520 O O . TRP B 2 82 ? -2.130 -26.912 -9.699 1.00 19.60 436 TRP B O 1
ATOM 1531 N N . LEU B 2 83 ? -1.461 -24.784 -10.068 1.00 15.97 437 LEU B N 1
ATOM 1532 C CA . LEU B 2 83 ? -1.080 -24.998 -11.457 1.00 15.00 437 LEU B CA 1
ATOM 1533 C C . LEU B 2 83 ? 0.268 -25.694 -11.556 1.00 16.47 437 LEU B C 1
ATOM 1534 O O . LEU B 2 83 ? 1.182 -25.401 -10.792 1.00 14.27 437 LEU B O 1
ATOM 1539 N N . TRP B 2 84 ? 0.391 -26.622 -12.498 1.00 15.94 438 TRP B N 1
ATOM 1540 C CA . TRP B 2 84 ? 1.682 -27.233 -12.774 1.00 14.08 438 TRP B CA 1
ATOM 1541 C C . TRP B 2 84 ? 2.544 -26.271 -13.562 1.00 14.89 438 TRP B C 1
ATOM 1542 O O . TRP B 2 84 ? 2.201 -25.868 -14.671 1.00 13.53 438 TRP B O 1
ATOM 1553 N N . MET B 2 85 ? 3.666 -25.898 -12.963 1.00 15.43 439 MET B N 1
ATOM 1554 C CA . MET B 2 85 ? 4.581 -24.953 -13.582 1.00 14.99 439 MET B CA 1
ATOM 1555 C C . MET B 2 85 ? 5.907 -25.643 -13.832 1.00 14.67 439 MET B C 1
ATOM 1556 O O . MET B 2 85 ? 6.409 -26.384 -12.986 1.00 15.43 439 MET B O 1
ATOM 1561 N N . ARG B 2 86 ? 6.466 -25.413 -15.010 1.00 15.06 440 ARG B N 1
ATOM 1562 C CA . ARG B 2 86 ? 7.846 -25.776 -15.257 1.00 15.11 440 ARG B CA 1
ATOM 1563 C C . ARG B 2 86 ? 8.627 -24.478 -15.333 1.00 15.35 440 ARG B C 1
ATOM 1564 O O . ARG B 2 86 ? 8.326 -23.611 -16.151 1.00 15.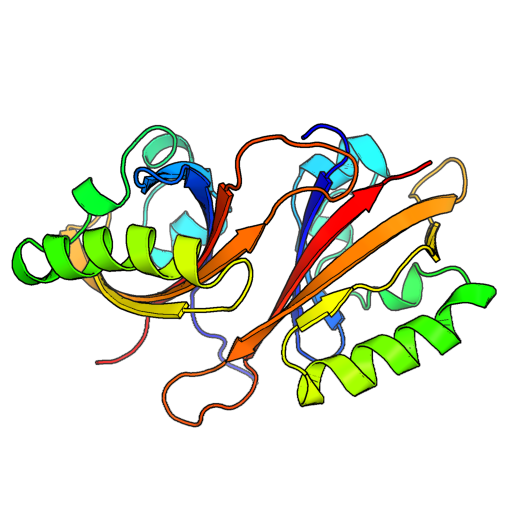81 440 ARG B O 1
ATOM 1572 N N . THR B 2 87 ? 9.619 -24.349 -14.465 1.00 15.13 441 THR B N 1
ATOM 1573 C CA . THR B 2 87 ? 10.462 -23.167 -14.453 1.00 14.28 441 THR B CA 1
ATOM 1574 C C . THR B 2 87 ? 11.850 -23.563 -14.917 1.00 14.54 441 THR B C 1
ATOM 1575 O O . THR B 2 87 ? 12.459 -24.473 -14.361 1.00 15.47 441 THR B O 1
ATOM 1579 N N . SER B 2 88 ? 12.326 -22.893 -15.960 1.00 14.07 442 SER B N 1
ATOM 1580 C CA . SER B 2 88 ? 13.708 -23.034 -16.389 1.00 14.99 442 SER B CA 1
ATOM 1581 C C . SER B 2 88 ? 14.426 -21.787 -15.922 1.00 15.24 442 SER B C 1
ATOM 1582 O O . SER B 2 88 ? 13.989 -20.677 -16.209 1.00 15.03 442 SER B O 1
ATOM 1585 N N . SER B 2 89 ? 15.517 -21.974 -15.190 1.00 15.75 443 SER B N 1
ATOM 1586 C CA . SER B 2 89 ? 16.194 -20.848 -14.565 1.00 15.44 443 SER B CA 1
ATOM 1587 C C . SER B 2 89 ? 17.689 -20.899 -14.825 1.00 16.25 443 SER B C 1
ATOM 1588 O O . SER B 2 89 ? 18.261 -21.961 -15.064 1.00 17.24 443 SER B O 1
ATOM 1591 N N . PHE B 2 90 ? 18.313 -19.731 -14.775 1.00 15.89 444 PHE B N 1
ATOM 1592 C CA . PHE B 2 90 ? 19.765 -19.651 -14.857 1.00 15.17 444 PHE B CA 1
ATOM 1593 C C . PHE B 2 90 ? 20.200 -18.368 -14.181 1.00 15.94 444 PHE B C 1
ATOM 1594 O O . PHE B 2 90 ? 19.438 -17.414 -14.108 1.00 16.43 444 PHE B O 1
ATOM 1602 N N . THR B 2 91 ? 21.431 -18.341 -13.684 1.00 17.78 445 THR B N 1
ATOM 1603 C CA . THR B 2 91 ? 21.951 -17.121 -13.085 1.00 17.99 445 THR B CA 1
ATOM 1604 C C . THR B 2 91 ? 22.568 -16.214 -14.146 1.00 17.54 445 THR B C 1
ATOM 1605 O O . THR B 2 91 ? 22.996 -16.668 -15.202 1.00 18.10 445 THR B O 1
ATOM 1609 N N . PHE B 2 92 ? 22.584 -14.921 -13.860 1.00 17.56 446 PHE B N 1
ATOM 1610 C CA . PHE B 2 92 ? 23.283 -13.968 -14.704 1.00 19.07 446 PHE B CA 1
ATOM 1611 C C . PHE B 2 92 ? 24.074 -13.018 -13.835 1.00 19.06 446 PHE B C 1
ATOM 1612 O O . PHE B 2 92 ? 23.625 -12.608 -12.770 1.00 18.53 446 PHE B O 1
ATOM 1620 N N . GLN B 2 93 ? 25.265 -12.669 -14.306 1.00 20.71 447 GLN B N 1
ATOM 1621 C CA . GLN B 2 93 ? 26.061 -11.634 -13.666 1.00 23.06 447 GLN B CA 1
ATOM 1622 C C . GLN B 2 93 ? 26.659 -10.786 -14.777 1.00 21.67 447 GLN B C 1
ATOM 1623 O O . GLN B 2 93 ? 27.283 -11.325 -15.689 1.00 22.36 447 GLN B O 1
ATOM 1629 N N . ASN B 2 94 ? 26.455 -9.473 -14.721 1.00 22.08 448 ASN B N 1
ATOM 1630 C CA . ASN B 2 94 ? 27.033 -8.601 -15.739 1.00 22.52 448 ASN B CA 1
ATOM 1631 C C . ASN B 2 94 ? 28.548 -8.730 -15.662 1.00 23.29 448 ASN B C 1
ATOM 1632 O O . ASN B 2 94 ? 29.140 -8.589 -14.596 1.00 22.36 448 ASN B O 1
ATOM 1637 N N . PRO B 2 95 ? 29.194 -9.019 -16.799 1.00 21.21 449 PRO B N 1
ATOM 1638 C CA . PRO B 2 95 ? 30.619 -9.367 -16.821 1.00 21.74 449 PRO B CA 1
ATOM 1639 C C . PRO B 2 95 ? 31.542 -8.210 -16.444 1.00 21.23 449 PRO B C 1
ATOM 1640 O O . PRO B 2 95 ? 32.701 -8.429 -16.093 1.00 22.66 449 PRO B O 1
ATOM 1644 N N . TYR B 2 96 ? 31.023 -6.989 -16.518 1.00 19.44 450 TYR B N 1
ATOM 1645 C CA . TYR B 2 96 ? 31.830 -5.797 -16.243 1.00 18.52 450 TYR B CA 1
ATOM 1646 C C . TYR B 2 96 ? 31.859 -5.418 -14.771 1.00 20.07 450 TYR B C 1
ATOM 1647 O O . TYR B 2 96 ? 32.520 -4.456 -14.389 1.00 18.25 450 TYR B O 1
ATOM 1656 N N . SER B 2 97 ? 31.131 -6.155 -13.941 1.00 18.85 451 SER B N 1
ATOM 1657 C CA . SER B 2 97 ? 31.143 -5.882 -12.513 1.00 20.45 451 SER B CA 1
ATOM 1658 C C . SER B 2 97 ? 31.008 -7.151 -11.689 1.00 19.18 451 SER B C 1
ATOM 1659 O O . SER B 2 97 ? 30.932 -8.253 -12.233 1.00 19.52 451 SER B O 1
ATOM 1662 N N . ASP B 2 98 ? 30.998 -6.991 -10.372 1.00 20.97 452 ASP B N 1
ATOM 1663 C CA . ASP B 2 98 ? 30.967 -8.132 -9.471 1.00 21.92 452 ASP B CA 1
ATOM 1664 C C . ASP B 2 98 ? 29.717 -8.113 -8.606 1.00 23.65 452 ASP B C 1
ATOM 1665 O O . ASP B 2 98 ? 29.735 -8.586 -7.472 1.00 25.51 452 ASP B O 1
ATOM 1670 N N . GLU B 2 99 ? 28.635 -7.559 -9.137 1.00 25.29 453 GLU B N 1
ATOM 1671 C CA . GLU B 2 99 ? 27.361 -7.592 -8.427 1.00 27.04 453 GLU B CA 1
ATOM 1672 C C . GLU B 2 99 ? 26.926 -9.039 -8.259 1.00 27.18 453 GLU B C 1
ATOM 1673 O O . GLU B 2 99 ? 27.250 -9.886 -9.086 1.00 27.67 453 GLU B O 1
ATOM 1679 N N . ILE B 2 100 ? 26.213 -9.329 -7.175 1.00 28.64 454 ILE B N 1
ATOM 1680 C CA . ILE B 2 100 ? 25.849 -10.708 -6.876 1.00 28.41 454 ILE B CA 1
ATOM 1681 C C . ILE B 2 100 ? 24.933 -11.240 -7.969 1.00 27.12 454 ILE B C 1
ATOM 1682 O O . ILE B 2 100 ? 24.095 -10.511 -8.494 1.00 26.74 454 ILE B O 1
ATOM 1687 N N . GLU B 2 101 ? 25.114 -12.510 -8.310 1.00 26.64 455 GLU B N 1
ATOM 1688 C CA . GLU B 2 101 ? 24.323 -13.138 -9.356 1.00 26.51 455 GLU B CA 1
ATOM 1689 C C . GLU B 2 101 ? 22.851 -13.052 -8.985 1.00 24.11 455 GLU B C 1
ATOM 1690 O O . GLU B 2 101 ? 22.498 -13.113 -7.809 1.00 23.75 455 GLU B O 1
ATOM 1696 N N . TYR B 2 102 ? 21.999 -12.885 -9.989 1.00 21.15 456 TYR B N 1
ATOM 1697 C CA . TYR B 2 102 ? 20.5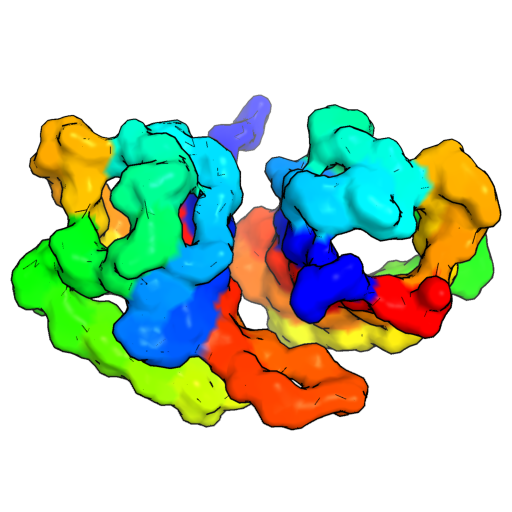71 -13.082 -9.790 1.00 18.92 456 TYR B CA 1
ATOM 1698 C C . TYR B 2 102 ? 20.084 -14.198 -10.704 1.00 16.12 456 TYR B C 1
ATOM 1699 O O . TYR B 2 102 ? 20.821 -14.692 -11.555 1.00 15.77 456 TYR B O 1
ATOM 1708 N N . ILE B 2 103 ? 18.840 -14.616 -10.503 1.00 15.30 457 ILE B N 1
ATOM 1709 C CA . ILE B 2 103 ? 18.300 -15.741 -11.251 1.00 15.34 457 ILE B CA 1
ATOM 1710 C C . ILE B 2 103 ? 17.205 -15.262 -12.188 1.00 13.79 457 ILE B C 1
ATOM 1711 O O . ILE B 2 103 ? 16.321 -14.509 -11.786 1.00 13.82 457 ILE B O 1
ATOM 1716 N N . ILE B 2 104 ? 17.281 -15.699 -13.437 1.00 14.22 458 ILE B N 1
ATOM 1717 C CA . ILE B 2 104 ? 16.243 -15.411 -14.413 1.00 14.97 458 ILE B CA 1
ATOM 1718 C C . ILE B 2 104 ? 15.430 -16.680 -14.607 1.00 14.78 458 ILE B C 1
ATOM 1719 O O . ILE B 2 104 ? 15.979 -17.743 -14.884 1.00 16.10 458 ILE B O 1
ATOM 1724 N N . CYS B 2 105 ? 14.117 -16.561 -14.428 1.00 14.76 459 CYS B N 1
ATOM 1725 C CA . CYS B 2 105 ? 13.219 -17.709 -14.514 1.00 15.81 459 CYS B CA 1
ATOM 1726 C C . CYS B 2 105 ? 12.245 -17.533 -15.658 1.00 14.85 459 CYS B C 1
ATOM 1727 O O . CYS B 2 105 ? 11.671 -16.461 -15.835 1.00 16.53 459 CYS B O 1
ATOM 1730 N N . THR B 2 106 ? 12.055 -18.590 -16.436 1.00 14.31 460 THR B N 1
ATOM 1731 C CA . THR B 2 106 ? 10.966 -18.615 -17.391 1.00 14.56 460 THR B CA 1
ATOM 1732 C C . THR B 2 106 ? 9.976 -19.651 -16.888 1.00 14.54 460 THR B C 1
ATOM 1733 O O . THR B 2 106 ? 10.333 -20.814 -16.711 1.00 14.54 460 THR B O 1
ATOM 1737 N N . ASN B 2 107 ? 8.743 -19.211 -16.649 1.00 14.98 461 ASN B N 1
ATOM 1738 C CA . ASN B 2 107 ? 7.759 -19.989 -15.896 1.00 14.98 461 ASN B CA 1
ATOM 1739 C C . ASN B 2 107 ? 6.582 -20.338 -16.803 1.00 12.68 461 ASN B C 1
ATOM 1740 O O . ASN B 2 107 ? 5.837 -19.454 -17.217 1.00 14.16 461 ASN B O 1
ATOM 1745 N N . THR B 2 108 ? 6.415 -21.624 -17.098 1.00 13.66 462 THR B N 1
ATOM 1746 C CA . THR B 2 108 ? 5.372 -22.060 -18.027 1.00 14.27 462 THR B CA 1
ATOM 1747 C C . THR B 2 108 ? 4.361 -22.965 -17.326 1.00 11.82 462 THR B C 1
ATOM 1748 O O . THR B 2 108 ? 4.742 -23.871 -16.591 1.00 13.09 462 THR B O 1
ATOM 1752 N N . ASN B 2 109 ? 3.074 -22.711 -17.558 1.00 14.67 463 ASN B N 1
ATOM 1753 C CA . ASN B 2 109 ? 2.015 -23.625 -17.104 1.00 14.26 463 ASN B CA 1
ATOM 1754 C C . ASN B 2 109 ? 1.952 -24.812 -18.071 1.00 14.23 463 ASN B C 1
ATOM 1755 O O . ASN B 2 109 ? 1.608 -24.645 -19.243 1.00 16.90 463 ASN B O 1
ATOM 1760 N N . VAL B 2 110 ? 2.302 -25.994 -17.572 1.00 15.16 464 VAL B N 1
ATOM 1761 C CA . VAL B 2 110 ? 2.438 -27.189 -18.406 1.00 16.55 464 VAL B CA 1
ATOM 1762 C C . VAL B 2 110 ? 1.505 -28.294 -17.925 1.00 18.61 464 VAL B C 1
ATOM 1763 O O . VAL B 2 110 ? 0.954 -28.217 -16.830 1.00 16.97 464 VAL B O 1
ATOM 1767 N N . LYS B 2 111 ? 1.336 -29.324 -18.746 1.00 21.27 465 LYS B N 1
ATOM 1768 C CA . LYS B 2 111 ? 0.641 -30.529 -18.305 1.00 22.95 465 LYS B CA 1
ATOM 1769 C C . LYS B 2 111 ? 1.552 -31.370 -17.426 1.00 25.87 465 LYS B C 1
ATOM 1770 O O . LYS B 2 111 ? 2.760 -31.438 -17.651 1.00 25.69 465 LYS B O 1
ATOM 1776 N N . ASN B 2 112 ? 0.964 -32.020 -16.429 1.00 28.09 466 ASN B N 1
ATOM 1777 C CA . ASN B 2 112 ? 1.661 -33.048 -15.675 1.00 33.63 466 ASN B CA 1
ATOM 1778 C C . ASN B 2 112 ? 0.674 -34.115 -15.214 1.00 36.52 466 ASN B C 1
ATOM 1779 O O . ASN B 2 112 ? 0.442 -34.207 -13.991 1.00 39.16 466 ASN B O 1
#

InterPro domains:
  IPR000014 PAS domain [PS50112] (93-158)
  IPR000014 PAS domain [PS50112] (247-298)
  IPR000014 PAS domain [SM00091] (87-153)
  IPR000014 PAS domain [SM00091] (230-296)
  IPR000014 PAS domain [TIGR00229] (100-153)
  IPR000014 PAS domain [TIGR00229] (249-330)
  IPR000014 PAS domain [cd00130] (96-150)
  IPR000014 PAS domain [cd00130] (239-338)
  IPR001321 Hypoxia-inducible factor-1 alpha [PR01080] (201-224)
  IPR001321 Hypoxia-inducible factor-1 alpha [PR01080] (360-378)
  IPR001321 Hypoxia-inducible factor-1 alpha [PR01080] (417-435)
  IPR001321 Hypoxia-inducible factor-1 alpha [PR01080] (457-477)
  IPR001610 PAC motif [SM00086] (302-345)
  IPR011598 Myc-type, basic helix-loop-helix (bHLH) domain [PF23171] (1-80)
  IPR011598 Myc-type, basic helix-loop-helix (bHLH) domain [PS50888] (17-70)
  IPR011598 Myc-type, basic helix-loop-helix (bHLH) domain [SM00353] (23-78)
  IPR013655 PAS fold 3 [PF08447] (254-339)
  IPR013767 PAS fold [PF00989] (94-149)
  IPR014887 HIF-1 alpha, C-terminal transactivation domain [PF08778] (790-825)
  IPR021537 Hypoxia-inducible factor, alpha subunit-like [PF11413] (555-580)

Radius of gyration: 17.06 Å; Cα contacts (8 Å, |Δi|>4): 458; chains: 2; bounding box: 40×43×42 Å

Sequence (217 aa):
DSKTFLSEHSLDMKFSYCDERITELMGYEPEELLGRSIYEYYHALDSDHLTKTHHDMFTKGQVTTGQYRMLAKRGGYVWVETQATVIYNTKNSQPQCIVCVNYVVSSVCQPTRFISRHNIEGIFTFVDHRCVATVGYQPQELLGKNIVEFCHPEDQQLLRDSFQQVVKLKGQVLSVMFRFRSKNQEWLWMRTSSFTFQNPYSDEIEYIICTNTNVKN

GO terms:
  GO:0000981 DNA-binding transcription factor activity, RNA polymerase II-specific (F, IDA)
  GO:0071456 cellular response to hypoxia (P, IDA)
  GO:0005634 nucleus (C, IDA)
  GO:0000785 chromatin (C, IDA)
  GO:0000977 RNA polymerase II transcription regulatory region sequence-specific DNA binding (F, IDA)
  GO:0001228 DNA-binding transcription activator activity, RNA polymerase II-specific (F, IDA)
  GO:0071456 cellular response to hypoxia (P, IEP)
  GO:1902895 positive regulation of miRNA transcription (P, IDA)
  GO:1902895 positive regulation of miRNA transcription (P, IMP)
  GO:1903377 negative regulation of oxidative stress-induced neuron intrinsic apoptotic signaling pathway (P, IDA)
  GO:0005515 protein binding (F, IPI)
  GO:0001666 response to hypoxia (P, IDA)
  GO:0003700 DNA-binding transcription factor activity (F, IDA)
  GO:0006355 regulation of DNA-templated transcription (P, IDA)
  GO:0045944 positive regulation of transcription by RNA polymerase II (P, IGI)
  GO:0032364 intracellular oxygen homeostasis (P, IDA)
  GO:0001678 intracellular glucose homeostasis (P, IDA)
  GO:0005737 cytoplasm (C, IDA)
  GO:0005829 cytosol (C, IDA)
  GO:0045944 positive regulation of transcription by RNA polymerase II (P, IDA)